Protein AF-A0A1G2ZZK1-F1 (afdb_monomer)

Structure (mmCIF, N/CA/C/O backbone):
data_AF-A0A1G2ZZK1-F1
#
_entry.id   AF-A0A1G2ZZK1-F1
#
loop_
_atom_site.group_PDB
_atom_site.id
_atom_site.type_symbol
_atom_site.label_atom_id
_atom_site.label_alt_id
_atom_site.label_comp_id
_atom_site.label_asym_id
_atom_site.label_entity_id
_atom_site.label_seq_id
_atom_site.pdbx_PDB_ins_code
_atom_site.Cartn_x
_atom_site.Cartn_y
_atom_site.Cartn_z
_atom_site.occupancy
_atom_site.B_iso_or_equiv
_atom_site.auth_seq_id
_atom_site.auth_comp_id
_atom_site.auth_asym_id
_atom_site.auth_atom_id
_atom_site.pdbx_PDB_model_num
ATOM 1 N N . MET A 1 1 ? -32.803 25.032 -47.217 1.00 39.50 1 MET A N 1
ATOM 2 C CA . MET A 1 1 ? -32.949 23.730 -47.908 1.00 39.50 1 MET A CA 1
ATOM 3 C C . MET A 1 1 ? -32.083 22.676 -47.224 1.00 39.50 1 MET A C 1
ATOM 5 O O . MET A 1 1 ? -30.930 22.971 -46.970 1.00 39.50 1 MET A O 1
ATOM 9 N N . LYS A 1 2 ? -32.686 21.511 -46.919 1.00 33.97 2 LYS A N 1
ATOM 10 C CA . LYS A 1 2 ? -32.157 20.117 -46.879 1.00 33.97 2 LYS A CA 1
ATOM 11 C C . LYS A 1 2 ? -30.670 19.916 -46.487 1.00 33.97 2 LYS A C 1
ATOM 13 O O . LYS A 1 2 ? -29.791 20.311 -47.229 1.00 33.97 2 LYS A O 1
ATOM 18 N N . ARG A 1 3 ? -30.370 19.394 -45.284 1.00 38.50 3 ARG A N 1
ATOM 19 C CA . ARG A 1 3 ? -30.278 17.965 -44.847 1.00 38.50 3 ARG A CA 1
ATOM 20 C C . ARG A 1 3 ? -29.042 17.188 -45.355 1.00 38.50 3 ARG A C 1
ATOM 22 O O . ARG A 1 3 ? -28.924 16.964 -46.549 1.00 38.50 3 ARG A O 1
ATOM 29 N N . GLY A 1 4 ? -28.300 16.609 -44.398 1.00 33.44 4 GLY A N 1
ATOM 30 C CA . GLY A 1 4 ? -27.458 15.398 -44.522 1.00 33.44 4 GLY A CA 1
ATOM 31 C C . GLY A 1 4 ? -26.389 15.348 -43.412 1.00 33.44 4 GLY A C 1
ATOM 32 O O . GLY A 1 4 ? -25.461 16.135 -43.484 1.00 33.44 4 GLY A O 1
ATOM 33 N N . ARG A 1 5 ? -26.603 14.700 -42.245 1.00 35.19 5 ARG A N 1
ATOM 34 C CA . ARG A 1 5 ? -26.364 13.263 -41.899 1.00 35.19 5 ARG A CA 1
ATOM 35 C C . ARG A 1 5 ? -24.891 12.846 -42.104 1.00 35.19 5 ARG A C 1
ATOM 37 O O . ARG A 1 5 ? -24.364 13.144 -43.158 1.00 35.19 5 ARG A O 1
ATOM 44 N N . MET A 1 6 ? -24.193 12.081 -41.258 1.00 34.03 6 MET A N 1
ATOM 45 C CA . MET A 1 6 ? -24.400 11.442 -39.944 1.00 34.03 6 MET A CA 1
ATOM 46 C C . MET A 1 6 ? -23.079 10.708 -39.582 1.00 34.03 6 MET A C 1
ATOM 48 O O . MET A 1 6 ? -22.447 10.206 -40.502 1.00 34.03 6 MET A O 1
ATOM 52 N N . ALA A 1 7 ? -22.804 10.553 -38.273 1.00 35.31 7 ALA A N 1
ATOM 53 C CA . ALA A 1 7 ? -22.156 9.408 -37.582 1.00 35.31 7 ALA A CA 1
ATOM 54 C C . ALA A 1 7 ? -20.678 9.044 -37.928 1.00 35.31 7 ALA A C 1
ATOM 56 O O . ALA A 1 7 ? -20.203 9.307 -39.017 1.00 35.31 7 ALA A O 1
ATOM 57 N N . CYS A 1 8 ? -19.844 8.483 -37.042 1.00 30.48 8 CYS A N 1
ATOM 58 C CA . CYS A 1 8 ? -20.095 7.531 -35.957 1.00 30.48 8 CYS A CA 1
ATOM 59 C C . CYS A 1 8 ? -19.229 7.801 -34.712 1.00 30.48 8 CYS A C 1
ATOM 61 O O . CYS A 1 8 ? -18.012 7.933 -34.798 1.00 30.48 8 CYS A O 1
ATOM 63 N N . ALA A 1 9 ? -19.878 7.778 -33.547 1.00 34.91 9 ALA A N 1
ATOM 64 C CA . ALA A 1 9 ? -19.250 7.554 -32.254 1.00 34.91 9 ALA A CA 1
ATOM 65 C C . ALA A 1 9 ? -18.970 6.050 -32.088 1.00 34.91 9 ALA A C 1
ATOM 67 O O . ALA A 1 9 ? -19.882 5.233 -32.217 1.00 34.91 9 ALA A O 1
ATOM 68 N N . GLY A 1 10 ? -17.719 5.687 -31.805 1.00 30.31 10 GLY A N 1
ATOM 69 C CA . GLY A 1 10 ? -17.339 4.343 -31.375 1.00 30.31 10 GLY A CA 1
ATOM 70 C C . GLY A 1 10 ? -17.474 4.231 -29.861 1.00 30.31 10 GLY A C 1
ATOM 71 O O . GLY A 1 10 ? -16.521 4.490 -29.133 1.00 30.31 10 GLY A O 1
ATOM 72 N N . LEU A 1 11 ? -18.673 3.890 -29.390 1.00 34.97 11 LEU A N 1
ATOM 73 C CA . LEU A 1 11 ? -18.926 3.521 -28.002 1.00 34.97 11 LEU A CA 1
ATOM 74 C C . LEU A 1 11 ? -18.492 2.055 -27.831 1.00 34.97 11 LEU A C 1
ATOM 76 O O . LEU A 1 11 ? -19.167 1.148 -28.311 1.00 34.97 11 LEU A O 1
ATOM 80 N N . ILE A 1 12 ? -17.348 1.811 -27.189 1.0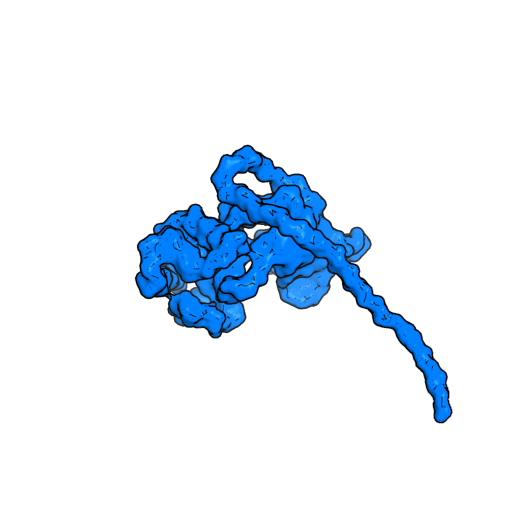0 39.38 12 ILE A N 1
ATOM 81 C CA . ILE A 1 12 ? -16.957 0.457 -26.778 1.00 39.38 12 ILE A CA 1
ATOM 82 C C . ILE A 1 12 ? -17.751 0.129 -25.516 1.00 39.38 12 ILE A C 1
ATOM 84 O O . ILE A 1 12 ? -17.401 0.528 -24.407 1.00 39.38 12 ILE A O 1
ATOM 88 N N . THR A 1 13 ? -18.866 -0.571 -25.697 1.00 37.03 13 THR A N 1
ATOM 89 C CA . THR A 1 13 ? -19.638 -1.164 -24.608 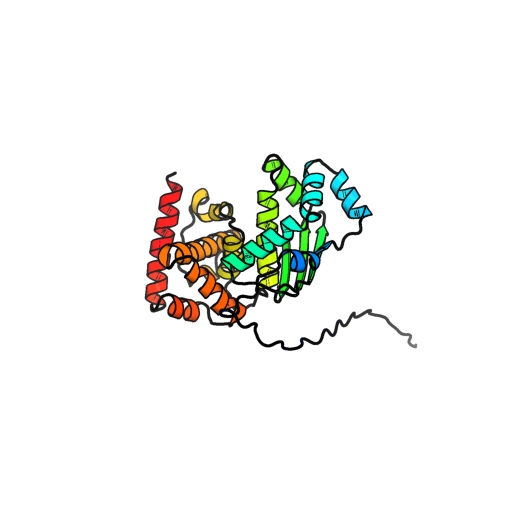1.00 37.03 13 THR A CA 1
ATOM 90 C C . THR A 1 13 ? -18.996 -2.501 -24.241 1.00 37.03 13 THR A C 1
ATOM 92 O O . THR A 1 13 ? -19.274 -3.521 -24.865 1.00 37.03 13 THR A O 1
ATOM 95 N N . LEU A 1 14 ? -18.117 -2.509 -23.235 1.00 37.34 14 LEU A N 1
ATOM 96 C CA . LEU A 1 14 ? -17.662 -3.751 -22.606 1.00 37.34 14 LEU A CA 1
ATOM 97 C C . LEU A 1 14 ? -18.730 -4.198 -21.595 1.00 37.34 14 LEU A C 1
ATOM 99 O O . LEU A 1 14 ? -18.713 -3.825 -20.425 1.00 37.34 14 LEU A O 1
ATOM 103 N N . LEU A 1 15 ? -19.701 -4.973 -22.078 1.00 38.38 15 LEU A N 1
ATOM 104 C CA . LEU A 1 15 ? -20.607 -5.763 -21.245 1.00 38.38 15 LEU A CA 1
ATOM 105 C C . LEU A 1 15 ? -19.846 -6.994 -20.734 1.00 38.38 15 LEU A C 1
ATOM 107 O O . LEU A 1 15 ? -19.933 -8.079 -21.301 1.00 38.38 15 LEU A O 1
ATOM 111 N N . GLY A 1 16 ? -19.067 -6.809 -19.670 1.00 35.38 16 GLY A N 1
ATOM 112 C CA . GLY A 1 16 ? -18.586 -7.909 -18.841 1.00 35.38 16 GLY A CA 1
ATOM 113 C C . GLY A 1 16 ? -19.656 -8.236 -17.809 1.00 35.38 16 GLY A C 1
ATOM 114 O O . GLY A 1 16 ? -19.826 -7.494 -16.846 1.00 35.38 16 GLY A O 1
ATOM 115 N N . GLY A 1 17 ? -20.412 -9.312 -18.031 1.00 35.47 17 GLY A N 1
ATOM 116 C CA . GLY A 1 17 ? -21.334 -9.842 -17.033 1.00 35.47 17 GLY A CA 1
ATOM 117 C C . GLY A 1 17 ? -20.565 -10.188 -15.762 1.00 35.47 17 GLY A C 1
ATOM 118 O O . GLY A 1 17 ? -19.758 -11.115 -15.756 1.00 35.47 17 GLY A O 1
ATOM 119 N N . ILE A 1 18 ? -20.806 -9.430 -14.694 1.00 40.44 18 ILE A N 1
ATOM 120 C CA . ILE A 1 18 ? -20.334 -9.761 -13.354 1.00 40.44 18 ILE A CA 1
ATOM 121 C C . ILE A 1 18 ? -21.161 -10.968 -12.909 1.00 40.44 18 ILE A C 1
ATOM 123 O O . ILE A 1 18 ? -22.276 -10.833 -12.409 1.00 40.44 18 ILE A O 1
ATOM 127 N N . LEU A 1 19 ? -20.634 -12.167 -13.160 1.00 38.12 19 LEU A N 1
ATOM 128 C CA . LEU A 1 19 ? -21.014 -13.353 -12.407 1.00 38.12 19 LEU A CA 1
ATOM 129 C C . LEU A 1 19 ? -20.764 -13.012 -10.938 1.00 38.12 19 LEU A C 1
ATOM 131 O O . LEU A 1 19 ? -19.619 -12.827 -10.530 1.00 38.12 19 LEU A O 1
ATOM 135 N N . LEU A 1 20 ? -21.845 -12.874 -10.171 1.00 37.00 20 LEU A N 1
ATOM 136 C CA . LEU A 1 20 ? -21.817 -12.759 -8.718 1.00 37.00 20 LEU A CA 1
ATOM 137 C C . LEU A 1 20 ? -21.294 -14.088 -8.158 1.00 37.00 20 LEU A C 1
ATOM 139 O O . LEU A 1 20 ? -22.061 -14.955 -7.743 1.00 37.00 20 LEU A O 1
ATOM 143 N N . SER A 1 21 ? -19.978 -14.285 -8.219 1.00 41.47 21 SER A N 1
ATOM 144 C CA . SER A 1 21 ? -19.304 -15.325 -7.460 1.00 41.47 21 SER A CA 1
ATOM 145 C C . SER A 1 21 ? -19.563 -15.045 -5.987 1.00 41.47 21 SER A C 1
ATOM 147 O O . SER A 1 21 ? -19.419 -13.904 -5.541 1.00 41.47 21 SER A O 1
ATOM 149 N N . GLN A 1 22 ? -19.962 -16.074 -5.241 1.00 38.34 22 GLN A N 1
ATOM 150 C CA . GLN A 1 22 ? -20.060 -15.981 -3.789 1.00 38.34 22 GLN A CA 1
ATOM 151 C C . GLN A 1 22 ? -18.766 -15.379 -3.221 1.00 38.34 22 GLN A C 1
ATOM 153 O O . GLN A 1 22 ? -17.692 -15.668 -3.762 1.00 38.34 22 GLN A O 1
ATOM 158 N N . PRO A 1 23 ? -18.847 -14.534 -2.175 1.00 44.38 23 PRO A N 1
ATOM 159 C CA . PRO A 1 23 ? -17.646 -14.033 -1.529 1.00 44.38 23 PRO A CA 1
ATOM 160 C C . PRO A 1 23 ? -16.785 -15.241 -1.135 1.00 44.38 23 PRO A C 1
ATOM 162 O O . PRO A 1 23 ? -17.332 -16.213 -0.601 1.00 44.38 23 PRO A O 1
ATOM 165 N N . PRO A 1 24 ? -15.480 -15.238 -1.450 1.00 48.31 24 PRO A N 1
ATOM 166 C CA . PRO A 1 24 ? -14.623 -16.358 -1.110 1.00 48.31 24 PRO A CA 1
ATOM 167 C C . PRO A 1 24 ? -14.732 -16.659 0.387 1.00 48.31 24 PRO A C 1
ATOM 169 O O . PRO A 1 24 ? -14.835 -15.758 1.219 1.00 48.31 24 PRO A O 1
ATOM 172 N N . SER A 1 25 ? -14.765 -17.948 0.722 1.00 40.72 25 SER A N 1
ATOM 173 C CA . SER A 1 25 ? -14.683 -18.412 2.103 1.00 40.72 25 SER A CA 1
ATOM 174 C C . SER A 1 25 ? -13.317 -18.001 2.656 1.00 40.72 25 SER A C 1
ATOM 176 O O . SER A 1 25 ? -12.296 -18.617 2.355 1.00 40.72 25 SER A O 1
ATOM 178 N N . TYR A 1 26 ? -13.295 -16.912 3.421 1.00 52.50 26 TYR A N 1
A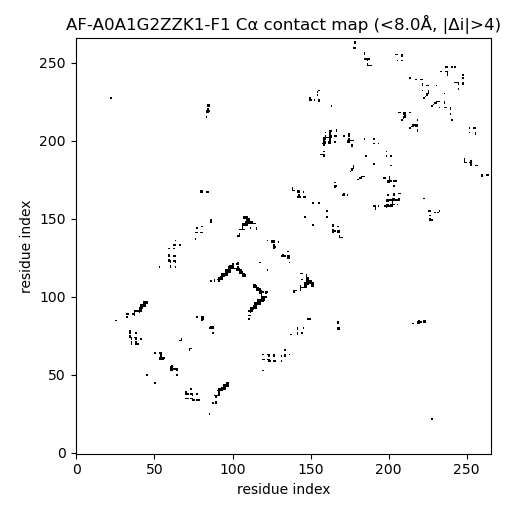TOM 179 C CA . TYR A 1 26 ? -12.119 -16.478 4.161 1.00 52.50 26 TYR A CA 1
ATOM 180 C C . TYR A 1 26 ? -12.079 -17.251 5.479 1.00 52.50 26 TYR A C 1
ATOM 182 O O . TYR A 1 26 ? -12.870 -16.968 6.379 1.00 52.50 26 TYR A O 1
ATOM 190 N N . GLY A 1 27 ? -11.175 -18.230 5.592 1.00 48.28 27 GLY A N 1
ATOM 191 C CA . GLY A 1 27 ? -10.700 -18.648 6.911 1.00 48.28 27 GLY A CA 1
ATOM 192 C C . GLY A 1 27 ? -10.554 -20.129 7.255 1.00 48.28 27 GLY A C 1
ATOM 193 O O . GLY A 1 27 ? -10.056 -20.351 8.350 1.00 48.28 27 GLY A O 1
ATOM 194 N N . ASP A 1 28 ? -10.894 -21.128 6.425 1.00 43.75 28 ASP A N 1
ATOM 195 C CA . ASP A 1 28 ? -10.802 -22.527 6.921 1.00 43.75 28 ASP A CA 1
ATOM 196 C C . ASP A 1 28 ? -10.303 -23.631 5.972 1.00 43.75 28 ASP A C 1
ATOM 198 O O . ASP A 1 28 ? -10.057 -24.745 6.434 1.00 43.75 28 ASP A O 1
ATOM 202 N N . ASP A 1 29 ? -10.001 -23.357 4.700 1.00 48.03 29 ASP A N 1
ATOM 203 C CA . ASP A 1 29 ? -9.420 -24.382 3.822 1.00 48.03 29 ASP A CA 1
ATOM 204 C C . ASP A 1 29 ? -7.954 -24.091 3.497 1.00 48.03 29 ASP A C 1
ATOM 206 O O . ASP A 1 29 ? -7.619 -23.148 2.783 1.00 48.03 29 ASP A O 1
ATOM 210 N N . LYS A 1 30 ? -7.060 -24.956 4.000 1.00 48.62 30 LYS A N 1
ATOM 211 C CA . LYS A 1 30 ? -5.604 -24.970 3.753 1.00 48.62 30 LYS A CA 1
ATOM 212 C C . LYS A 1 30 ? -5.252 -25.287 2.290 1.00 48.62 30 LYS A C 1
ATOM 214 O O . LYS A 1 30 ? -4.455 -26.188 2.015 1.00 48.62 30 LYS A O 1
ATOM 219 N N . LYS A 1 31 ? -5.804 -24.562 1.320 1.00 62.38 31 LYS A N 1
ATOM 220 C CA . LYS A 1 31 ? -5.225 -24.527 -0.021 1.00 62.38 31 LYS A CA 1
ATOM 221 C C . LYS A 1 31 ? -3.928 -23.737 0.061 1.00 62.38 31 LYS A C 1
ATOM 223 O O . LYS A 1 31 ? -3.898 -22.585 0.475 1.00 62.38 31 LYS A O 1
ATOM 228 N N . LYS A 1 32 ? -2.824 -24.377 -0.315 1.00 82.19 32 LYS A N 1
ATOM 229 C CA . LYS A 1 32 ? -1.533 -23.703 -0.438 1.00 82.19 32 LYS A CA 1
ATOM 230 C C . LYS A 1 32 ? -1.659 -22.623 -1.518 1.00 82.19 32 LYS A C 1
ATOM 232 O O . LYS A 1 32 ? -1.855 -22.965 -2.680 1.00 82.19 32 LYS A O 1
ATOM 237 N N . HIS A 1 33 ? -1.547 -21.352 -1.135 1.00 91.62 33 HIS A N 1
ATOM 238 C CA . HIS A 1 33 ? -1.567 -20.230 -2.074 1.00 91.62 33 HIS A CA 1
ATOM 239 C C . HIS A 1 33 ? -0.397 -20.348 -3.063 1.00 91.62 33 HIS A C 1
ATOM 241 O O . HIS A 1 33 ? 0.765 -20.445 -2.653 1.00 91.62 33 HIS A O 1
ATOM 247 N N . ASP A 1 34 ? -0.694 -20.342 -4.365 1.00 94.00 34 ASP A N 1
ATOM 248 C CA . ASP A 1 34 ? 0.318 -20.346 -5.428 1.00 94.00 34 ASP A CA 1
ATOM 249 C C . ASP A 1 34 ? 0.487 -18.948 -6.033 1.00 94.00 34 ASP A C 1
ATOM 251 O O . ASP A 1 34 ? -0.039 -18.622 -7.097 1.00 94.00 34 ASP A O 1
ATOM 255 N N . TYR A 1 35 ? 1.261 -18.105 -5.349 1.00 95.31 35 TYR A N 1
ATOM 256 C CA . TYR A 1 35 ? 1.536 -16.742 -5.807 1.00 95.31 35 TYR A CA 1
ATOM 257 C C . TYR A 1 35 ? 2.285 -16.683 -7.144 1.00 95.31 35 TYR A C 1
ATOM 259 O O . TYR A 1 35 ? 2.176 -15.684 -7.853 1.00 95.31 35 TYR A O 1
ATOM 267 N N . ASN A 1 36 ? 3.035 -17.731 -7.508 1.00 94.62 36 ASN A N 1
ATOM 268 C CA . ASN A 1 36 ? 3.735 -17.773 -8.792 1.00 94.62 36 ASN A CA 1
ATOM 269 C C . ASN A 1 36 ? 2.754 -17.998 -9.944 1.00 94.62 36 ASN A C 1
ATOM 271 O O . ASN A 1 36 ? 2.939 -17.429 -11.018 1.00 94.62 36 ASN A O 1
ATOM 275 N N . ALA A 1 37 ? 1.713 -18.811 -9.734 1.00 94.50 37 ALA A N 1
ATOM 276 C CA . ALA A 1 37 ? 0.626 -18.942 -10.696 1.00 94.50 37 ALA A CA 1
ATOM 277 C C . ALA A 1 37 ? -0.132 -17.615 -10.849 1.00 94.50 37 ALA A C 1
ATOM 279 O O . ALA A 1 37 ? -0.297 -17.147 -11.975 1.00 94.50 37 ALA A O 1
ATOM 280 N N . CYS A 1 38 ? -0.492 -16.963 -9.739 1.00 94.38 38 CYS A N 1
ATOM 281 C CA . CYS A 1 38 ? -1.182 -15.669 -9.751 1.00 94.38 38 CYS A CA 1
ATOM 282 C C . CYS A 1 38 ? -0.368 -14.574 -10.466 1.00 94.38 38 CYS A C 1
ATOM 284 O O . CYS A 1 38 ? -0.915 -13.811 -11.259 1.00 94.38 38 CYS A O 1
ATOM 286 N N . ALA A 1 39 ? 0.950 -14.521 -10.245 1.00 96.56 39 ALA A N 1
ATOM 287 C CA . ALA A 1 39 ? 1.838 -13.535 -10.866 1.00 96.56 39 ALA A CA 1
ATOM 288 C C . ALA A 1 39 ? 1.822 -13.570 -12.406 1.00 96.56 39 ALA A C 1
ATOM 290 O O . ALA A 1 39 ? 2.058 -12.543 -13.037 1.00 96.56 39 ALA A O 1
ATOM 291 N N . LYS A 1 40 ? 1.501 -14.718 -13.025 1.00 95.94 40 LYS A N 1
ATOM 292 C CA . LYS A 1 40 ? 1.372 -14.839 -14.492 1.00 95.94 40 LYS A CA 1
ATOM 293 C C . LYS A 1 40 ? 0.195 -14.045 -15.059 1.00 95.94 40 LYS A C 1
ATOM 295 O O . LYS A 1 40 ? 0.189 -13.740 -16.246 1.00 95.94 40 LYS A O 1
ATOM 300 N N . GLY A 1 41 ? -0.790 -13.728 -14.224 1.00 96.56 41 GLY A N 1
ATOM 301 C CA . GLY A 1 41 ? -1.934 -12.897 -14.581 1.00 96.56 41 GLY A CA 1
ATOM 302 C C . GLY A 1 41 ? -1.633 -11.398 -14.624 1.00 96.56 41 GLY A C 1
ATOM 303 O O . GLY A 1 41 ? -2.509 -10.608 -14.973 1.00 96.56 41 GLY A O 1
ATOM 304 N N . ILE A 1 42 ? -0.411 -10.990 -14.268 1.00 97.75 42 ILE A N 1
ATOM 305 C CA . ILE A 1 42 ? 0.036 -9.600 -14.331 1.00 97.75 42 ILE A CA 1
ATOM 306 C C . ILE A 1 42 ? 0.833 -9.400 -15.618 1.00 97.75 42 ILE A C 1
ATOM 308 O O . ILE A 1 42 ? 1.840 -10.065 -15.853 1.00 97.75 42 ILE A O 1
ATOM 312 N N . THR A 1 43 ? 0.384 -8.474 -16.461 1.00 97.38 43 THR A N 1
ATOM 313 C CA . THR A 1 43 ? 0.950 -8.251 -17.799 1.00 97.38 43 THR A CA 1
ATOM 314 C C . THR A 1 43 ? 1.298 -6.785 -18.017 1.00 97.38 43 THR A C 1
ATOM 316 O O . THR A 1 43 ? 0.645 -5.896 -17.472 1.00 97.38 43 THR A O 1
ATOM 319 N N . LEU A 1 44 ? 2.335 -6.520 -18.814 1.00 97.56 44 LEU A N 1
ATOM 320 C CA . LEU A 1 44 ? 2.666 -5.166 -19.257 1.00 97.56 44 LEU A CA 1
ATOM 321 C C . LEU A 1 44 ? 1.885 -4.848 -20.540 1.00 97.56 44 LEU A C 1
ATOM 323 O O . LEU A 1 44 ? 1.882 -5.644 -21.474 1.00 97.56 44 LEU A O 1
ATOM 327 N N . ALA A 1 45 ? 1.226 -3.691 -20.577 1.00 97.12 45 ALA A N 1
ATOM 328 C CA . ALA A 1 45 ? 0.434 -3.230 -21.719 1.00 97.12 45 ALA A CA 1
ATOM 329 C C . ALA A 1 45 ? 1.286 -2.622 -22.840 1.00 97.12 45 ALA A C 1
ATOM 331 O O . ALA A 1 45 ? 0.857 -2.591 -23.989 1.00 97.12 45 ALA A O 1
ATOM 332 N N . ASN A 1 46 ? 2.451 -2.075 -22.488 1.00 97.25 46 ASN A N 1
ATOM 333 C CA . ASN A 1 46 ? 3.414 -1.554 -23.451 1.00 97.25 46 ASN A CA 1
ATOM 334 C C . ASN A 1 46 ? 4.010 -2.713 -24.247 1.00 97.25 46 ASN A C 1
ATOM 336 O O . ASN A 1 46 ? 4.272 -3.780 -23.686 1.00 97.25 46 ASN A O 1
ATOM 340 N N . ASP A 1 47 ? 4.256 -2.498 -25.535 1.00 96.69 47 ASP A N 1
ATOM 341 C CA . ASP A 1 47 ? 4.928 -3.505 -26.345 1.00 96.69 47 ASP A CA 1
ATOM 342 C C . ASP A 1 47 ? 6.413 -3.651 -25.962 1.00 96.69 47 ASP A C 1
ATOM 344 O O . ASP A 1 47 ? 6.997 -2.861 -25.210 1.00 96.69 47 ASP A O 1
ATOM 348 N N . GLU A 1 48 ? 7.044 -4.709 -26.467 1.00 96.94 48 GLU A N 1
ATOM 349 C CA . GLU A 1 48 ? 8.435 -5.011 -26.145 1.00 96.94 48 GLU A CA 1
ATOM 350 C C . GLU A 1 48 ? 9.410 -3.928 -26.636 1.00 96.94 48 GLU A C 1
ATOM 352 O O . GLU A 1 48 ? 10.418 -3.670 -25.973 1.00 96.94 48 GLU A O 1
ATOM 357 N N . GLN A 1 49 ? 9.110 -3.256 -27.752 1.00 97.62 49 GLN A N 1
ATOM 358 C CA . GLN A 1 49 ? 9.952 -2.188 -28.285 1.00 97.62 49 GLN A CA 1
ATOM 359 C C . GLN A 1 49 ? 9.921 -0.962 -27.364 1.00 97.62 49 GLN A C 1
ATOM 361 O O . GLN A 1 49 ? 10.982 -0.432 -27.024 1.00 97.62 49 GLN A O 1
ATOM 366 N N . GLU A 1 50 ? 8.740 -0.550 -26.907 1.00 97.56 50 GLU A N 1
ATOM 367 C CA . GLU A 1 50 ? 8.564 0.524 -25.929 1.00 97.56 50 GLU A CA 1
ATOM 368 C C . GLU A 1 50 ? 9.263 0.194 -24.605 1.00 97.56 50 GLU A C 1
ATOM 370 O O . GLU A 1 50 ? 10.013 1.015 -24.072 1.00 97.56 50 GLU A O 1
ATOM 375 N N . ILE A 1 51 ? 9.079 -1.025 -24.087 1.00 97.81 51 ILE A N 1
ATOM 376 C CA . ILE A 1 51 ? 9.715 -1.463 -22.836 1.00 97.81 51 ILE A CA 1
ATOM 377 C C . ILE A 1 51 ? 11.245 -1.441 -22.961 1.00 97.81 51 ILE A C 1
ATOM 379 O O . ILE A 1 51 ? 11.941 -0.975 -22.052 1.00 97.81 51 ILE A O 1
ATOM 383 N N . ASN A 1 52 ? 11.784 -1.919 -24.084 1.00 97.88 52 ASN A N 1
ATOM 384 C CA . ASN A 1 52 ? 13.222 -1.913 -24.334 1.00 97.88 52 ASN A CA 1
ATOM 385 C C . ASN A 1 52 ? 13.763 -0.482 -24.483 1.00 97.88 52 ASN A C 1
ATOM 387 O O . ASN A 1 52 ? 14.823 -0.177 -23.933 1.00 97.88 52 ASN A O 1
ATOM 391 N N . ALA A 1 53 ? 13.019 0.414 -25.137 1.00 98.25 53 ALA A N 1
ATOM 392 C CA . ALA A 1 53 ? 13.375 1.827 -25.232 1.00 98.25 53 ALA A CA 1
ATOM 393 C C . ALA A 1 53 ? 13.412 2.503 -23.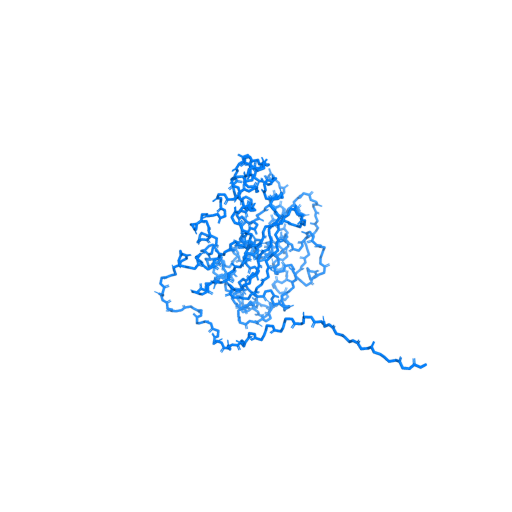850 1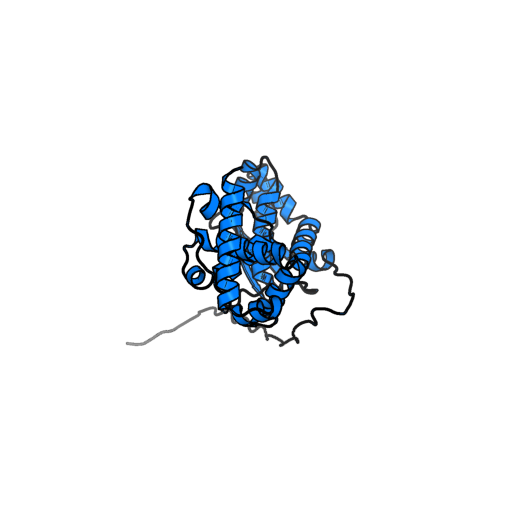.00 98.25 53 ALA A C 1
ATOM 395 O O . ALA A 1 53 ? 14.345 3.252 -23.559 1.00 98.25 53 ALA A O 1
ATOM 396 N N . ILE A 1 54 ? 12.455 2.199 -22.962 1.00 98.38 54 ILE A N 1
ATOM 397 C CA . ILE A 1 54 ? 12.467 2.682 -21.572 1.00 98.38 54 ILE A CA 1
ATOM 398 C C . ILE A 1 54 ? 13.722 2.178 -20.850 1.00 98.38 54 ILE A C 1
ATOM 400 O O . ILE A 1 54 ? 14.451 2.982 -20.268 1.00 98.38 54 ILE A O 1
ATOM 404 N N . ALA A 1 55 ? 14.020 0.877 -20.918 1.00 98.25 55 ALA A N 1
ATOM 405 C CA . ALA A 1 55 ? 15.175 0.283 -20.238 1.00 98.25 55 ALA A CA 1
ATOM 406 C C . ALA A 1 55 ? 16.521 0.891 -20.678 1.00 98.25 55 ALA A C 1
ATOM 408 O O . ALA A 1 55 ? 17.460 0.947 -19.884 1.00 98.25 55 ALA A O 1
ATOM 409 N N . GLN A 1 56 ? 16.622 1.374 -21.918 1.00 98.44 56 GLN A N 1
ATOM 410 C CA . GLN A 1 56 ? 17.834 1.994 -22.461 1.00 98.44 56 GLN A CA 1
ATOM 411 C C . GLN A 1 56 ? 18.051 3.449 -22.013 1.00 98.44 56 GLN A C 1
ATOM 413 O O . GLN A 1 56 ? 19.156 3.965 -22.175 1.00 98.44 56 GLN A O 1
ATOM 418 N N . LYS A 1 57 ? 17.052 4.115 -21.411 1.00 98.25 57 LYS A N 1
ATOM 419 C CA . LYS A 1 57 ? 17.163 5.528 -21.000 1.00 98.25 57 LYS A CA 1
ATOM 420 C C . LYS A 1 57 ? 18.238 5.774 -19.942 1.00 98.25 57 LYS A C 1
ATOM 422 O O . LYS A 1 57 ? 18.932 6.785 -19.987 1.00 98.25 57 LYS A O 1
ATOM 427 N N . SER A 1 58 ? 18.345 4.896 -18.944 1.00 98.44 58 SER A N 1
ATOM 428 C CA . SER A 1 58 ? 19.375 4.983 -17.902 1.00 98.44 58 SER A CA 1
ATOM 429 C C . SER A 1 58 ? 19.520 3.668 -17.137 1.00 98.44 58 SER A C 1
ATOM 431 O O . SER A 1 58 ? 18.644 2.804 -17.184 1.00 98.44 58 SER A O 1
ATOM 433 N N . LYS A 1 59 ? 20.592 3.539 -16.342 1.00 98.25 59 LYS A N 1
ATOM 434 C CA . LYS A 1 59 ? 20.784 2.391 -15.437 1.00 98.25 59 LYS A CA 1
ATOM 435 C C . LYS A 1 59 ? 19.582 2.175 -14.508 1.00 98.25 59 LYS A C 1
ATOM 437 O O . LYS A 1 59 ? 19.187 1.037 -14.287 1.00 98.25 59 LYS A O 1
ATOM 442 N N . ALA A 1 60 ? 18.993 3.247 -13.978 1.00 98.44 60 ALA A N 1
ATOM 443 C CA . ALA A 1 60 ? 17.846 3.144 -13.080 1.00 98.44 60 ALA A CA 1
ATOM 444 C C . ALA A 1 60 ? 16.574 2.675 -13.803 1.00 98.44 60 ALA A C 1
ATOM 446 O O . ALA A 1 60 ? 15.839 1.855 -13.259 1.00 98.44 60 ALA A O 1
ATOM 447 N N . HIS A 1 61 ? 16.353 3.119 -15.045 1.00 98.69 61 HIS A N 1
ATOM 448 C CA . HIS A 1 61 ? 15.258 2.608 -15.872 1.00 98.69 61 HIS A CA 1
ATOM 449 C C . HIS A 1 61 ? 15.428 1.123 -16.188 1.00 98.69 61 HIS A C 1
ATOM 451 O O . HIS A 1 61 ? 14.466 0.366 -16.087 1.00 98.69 61 HIS A O 1
ATOM 457 N N . LYS A 1 62 ? 16.653 0.689 -16.511 1.00 98.56 62 LYS A N 1
ATOM 458 C CA . LYS A 1 62 ? 16.953 -0.732 -16.704 1.00 98.56 62 LYS A CA 1
ATOM 459 C C . LYS A 1 62 ? 16.616 -1.554 -15.460 1.00 98.56 62 LYS A C 1
ATOM 461 O O . LYS A 1 62 ? 15.910 -2.546 -15.579 1.00 98.56 62 LYS A O 1
ATOM 466 N N . ILE A 1 63 ? 17.058 -1.112 -14.279 1.00 98.44 63 ILE A N 1
ATOM 467 C CA . ILE A 1 63 ? 16.740 -1.779 -13.005 1.00 98.44 63 ILE A CA 1
ATOM 468 C C . ILE A 1 63 ? 15.222 -1.863 -12.802 1.00 98.44 63 ILE A C 1
ATOM 470 O O . ILE A 1 63 ? 14.721 -2.921 -12.433 1.00 98.44 63 ILE A O 1
ATOM 474 N N . PHE A 1 64 ? 14.484 -0.781 -13.072 1.00 98.44 64 PHE A N 1
ATOM 475 C CA . PHE A 1 64 ? 13.027 -0.767 -12.941 1.00 98.44 64 PHE A CA 1
ATOM 476 C C . PHE A 1 64 ? 12.337 -1.761 -13.887 1.00 98.44 64 PHE A C 1
ATOM 478 O O . PHE A 1 64 ? 11.487 -2.534 -13.454 1.00 98.44 64 PHE A O 1
ATOM 485 N N . VAL A 1 65 ? 12.713 -1.777 -15.168 1.00 98.31 65 VAL A N 1
ATOM 486 C CA . VAL A 1 65 ? 12.135 -2.704 -16.153 1.00 98.31 65 VAL A CA 1
ATOM 487 C C . VAL A 1 65 ? 12.483 -4.156 -15.820 1.00 98.31 65 VAL A C 1
ATOM 489 O O . VAL A 1 65 ? 11.600 -5.011 -15.848 1.00 98.31 65 VAL A O 1
ATOM 492 N N . ASP A 1 66 ? 13.738 -4.438 -15.461 1.00 98.19 66 ASP A N 1
ATOM 493 C CA . ASP A 1 66 ? 14.178 -5.782 -15.070 1.00 98.19 66 ASP A CA 1
ATOM 494 C C . ASP A 1 66 ? 13.422 -6.259 -13.810 1.00 98.19 66 ASP A C 1
ATOM 496 O O . ASP A 1 66 ? 13.008 -7.416 -13.731 1.00 98.19 66 ASP A O 1
ATOM 500 N N . PHE A 1 67 ? 13.159 -5.352 -12.861 1.00 97.56 67 PHE A N 1
ATOM 501 C CA . PHE A 1 67 ? 12.329 -5.603 -11.680 1.00 97.56 67 PHE A CA 1
ATOM 502 C C . PHE A 1 67 ? 10.884 -5.985 -12.042 1.00 97.56 67 PHE A C 1
ATOM 504 O O . PHE A 1 67 ? 10.363 -6.949 -11.480 1.00 97.56 67 PHE A O 1
ATOM 511 N N . LEU A 1 68 ? 10.254 -5.288 -12.997 1.00 97.56 68 LEU A N 1
ATOM 512 C CA . LEU A 1 68 ? 8.886 -5.585 -13.448 1.00 97.56 68 LEU A CA 1
ATOM 513 C C . LEU A 1 68 ? 8.785 -6.873 -14.275 1.00 97.56 68 LEU A C 1
ATOM 515 O O . LEU A 1 68 ? 7.752 -7.536 -14.247 1.00 97.56 68 LEU A O 1
ATOM 519 N N . LYS A 1 69 ? 9.829 -7.242 -15.024 1.00 96.19 69 LYS A N 1
ATOM 520 C CA . LYS A 1 69 ? 9.848 -8.491 -15.808 1.00 96.19 69 LYS A CA 1
ATOM 521 C C . LYS A 1 69 ? 10.064 -9.737 -14.944 1.00 96.19 69 LYS A C 1
ATOM 523 O O . LYS A 1 69 ? 9.899 -10.851 -15.434 1.00 96.19 69 LYS A O 1
ATOM 528 N N . ASN A 1 70 ? 10.437 -9.570 -13.677 1.00 95.75 70 ASN A N 1
ATOM 529 C CA . ASN A 1 70 ? 10.706 -10.668 -12.761 1.00 95.75 70 ASN A CA 1
ATOM 530 C C . ASN A 1 70 ? 9.394 -11.186 -12.118 1.00 95.75 70 ASN A C 1
ATOM 532 O O . ASN A 1 70 ? 8.801 -10.487 -11.293 1.00 95.75 70 ASN A O 1
ATOM 536 N N . PRO A 1 71 ? 8.930 -12.413 -12.429 1.00 92.94 71 PRO A N 1
ATOM 537 C CA . PRO A 1 71 ? 7.679 -12.939 -11.878 1.00 92.94 71 PRO A CA 1
ATOM 538 C C . PRO A 1 71 ? 7.734 -13.177 -10.361 1.00 92.94 71 PRO A C 1
ATOM 540 O O . PRO A 1 71 ? 6.709 -13.074 -9.686 1.00 92.94 71 PRO A O 1
ATOM 543 N N . GLN A 1 72 ? 8.914 -13.444 -9.795 1.00 96.19 72 GLN A N 1
ATOM 544 C CA . GLN A 1 72 ? 9.082 -13.639 -8.353 1.00 96.19 72 GLN A CA 1
ATOM 545 C C . GLN A 1 72 ? 8.845 -12.342 -7.570 1.00 96.19 72 GLN A C 1
ATOM 547 O O . GLN A 1 72 ? 8.334 -12.390 -6.452 1.00 96.19 72 GLN A O 1
ATOM 552 N N . THR A 1 73 ? 9.155 -11.188 -8.165 1.00 95.75 73 THR A N 1
ATOM 553 C CA . THR A 1 73 ? 8.837 -9.873 -7.595 1.00 95.75 73 THR A CA 1
ATOM 554 C C . THR A 1 73 ? 7.330 -9.713 -7.395 1.00 95.75 73 THR A C 1
ATOM 556 O O . THR A 1 73 ? 6.875 -9.375 -6.303 1.00 95.75 73 THR A O 1
ATOM 559 N N . TRP A 1 74 ? 6.540 -10.005 -8.431 1.00 97.62 74 TRP A N 1
ATOM 560 C CA . TRP A 1 74 ? 5.079 -9.948 -8.364 1.00 97.62 74 TRP A CA 1
ATOM 561 C C . TRP A 1 74 ? 4.521 -10.920 -7.331 1.00 97.62 74 TRP A C 1
ATOM 563 O O . TRP A 1 74 ? 3.721 -10.522 -6.487 1.00 97.62 74 TRP A O 1
ATOM 573 N N . ALA A 1 75 ? 4.996 -12.167 -7.339 1.00 97.06 75 ALA A N 1
ATOM 574 C CA . ALA A 1 75 ? 4.588 -13.172 -6.363 1.00 97.06 75 ALA A CA 1
ATOM 575 C C . ALA A 1 75 ? 4.866 -12.722 -4.915 1.00 97.06 75 ALA A C 1
ATOM 577 O O . ALA A 1 75 ? 4.027 -12.921 -4.038 1.00 97.06 75 ALA A O 1
ATOM 578 N N . ALA A 1 76 ? 6.007 -12.073 -4.659 1.00 96.56 76 ALA A N 1
ATOM 579 C CA . ALA A 1 76 ? 6.348 -11.549 -3.337 1.00 96.56 76 ALA A CA 1
ATOM 580 C C . ALA A 1 76 ? 5.424 -10.398 -2.893 1.00 96.56 76 ALA A C 1
ATOM 582 O O . ALA A 1 76 ? 5.011 -10.359 -1.731 1.00 96.56 76 ALA A O 1
ATOM 583 N N . MET A 1 77 ? 5.060 -9.488 -3.804 1.00 97.56 77 MET A N 1
ATOM 584 C CA . MET A 1 77 ? 4.115 -8.403 -3.503 1.00 97.56 77 MET A CA 1
ATOM 585 C C . MET A 1 77 ? 2.702 -8.944 -3.240 1.00 97.56 77 MET A C 1
ATOM 587 O O . MET A 1 77 ? 2.076 -8.554 -2.257 1.00 97.56 77 MET A O 1
ATOM 591 N N . LEU A 1 78 ? 2.230 -9.905 -4.044 1.00 97.00 78 LEU A N 1
ATOM 592 C CA . LEU A 1 78 ? 0.945 -10.586 -3.827 1.00 97.00 78 LEU A CA 1
ATOM 593 C C . LEU A 1 78 ? 0.904 -11.319 -2.481 1.00 97.00 78 LEU A C 1
ATOM 595 O O . LEU A 1 78 ? -0.067 -11.204 -1.739 1.00 97.00 78 LEU A O 1
ATOM 599 N N . LYS A 1 79 ? 1.989 -12.018 -2.132 1.00 96.00 79 LYS A N 1
ATOM 600 C CA . LYS A 1 79 ? 2.133 -12.668 -0.828 1.00 96.00 79 LYS A CA 1
ATOM 601 C C . LYS A 1 79 ? 2.069 -11.664 0.324 1.00 96.00 79 LYS A C 1
ATOM 603 O O . LYS A 1 79 ? 1.378 -11.909 1.304 1.00 96.00 79 LYS A O 1
ATOM 608 N N . THR A 1 80 ? 2.761 -10.531 0.199 1.00 95.44 80 THR A N 1
ATOM 609 C CA . THR A 1 80 ? 2.744 -9.466 1.218 1.00 95.44 80 THR A CA 1
ATOM 610 C C . THR A 1 80 ? 1.324 -8.952 1.461 1.00 95.44 80 THR A C 1
ATOM 612 O O . THR A 1 80 ? 0.917 -8.755 2.607 1.00 95.44 80 THR A O 1
ATOM 615 N N . ILE A 1 81 ? 0.562 -8.764 0.382 1.00 94.94 81 ILE A N 1
ATOM 616 C CA . ILE A 1 81 ? -0.833 -8.327 0.433 1.00 94.94 81 ILE A CA 1
ATOM 617 C C . ILE A 1 81 ? -1.702 -9.358 1.161 1.00 94.94 81 ILE A C 1
ATOM 619 O O . ILE A 1 81 ? -2.416 -8.993 2.094 1.00 94.94 81 ILE A O 1
ATOM 623 N N . ASP A 1 82 ? -1.601 -10.639 0.815 1.00 93.88 82 ASP A N 1
ATOM 624 C CA . ASP A 1 82 ? -2.362 -11.695 1.489 1.00 93.88 82 ASP A CA 1
ATOM 625 C C . ASP A 1 82 ? -2.005 -11.834 2.984 1.00 93.88 82 ASP A C 1
ATOM 627 O O . ASP A 1 82 ? -2.872 -11.862 3.866 1.00 93.88 82 ASP A O 1
ATOM 631 N N . GLU A 1 83 ? -0.712 -11.830 3.312 1.00 92.69 83 GLU A N 1
ATOM 632 C CA . GLU A 1 83 ? -0.246 -11.976 4.693 1.00 92.69 83 GLU A CA 1
ATOM 633 C C . GLU A 1 83 ? -0.728 -10.835 5.604 1.00 92.69 83 GLU A C 1
ATOM 635 O O . GLU A 1 83 ? -0.977 -11.067 6.789 1.00 92.69 83 GLU A O 1
ATOM 640 N N . ARG A 1 84 ? -0.899 -9.615 5.072 1.00 92.81 84 ARG A N 1
ATOM 641 C CA . ARG A 1 84 ? -1.314 -8.441 5.863 1.00 92.81 84 ARG A CA 1
ATOM 642 C C . ARG A 1 84 ? -2.806 -8.113 5.775 1.00 92.81 84 ARG A C 1
ATOM 644 O O . ARG A 1 84 ? -3.328 -7.543 6.730 1.00 92.81 84 ARG A O 1
ATOM 651 N N . ALA A 1 85 ? -3.479 -8.464 4.681 1.00 91.25 85 ALA A N 1
ATOM 652 C CA . ALA A 1 85 ? -4.855 -8.042 4.397 1.00 91.25 85 ALA A CA 1
ATOM 653 C C . ALA A 1 85 ? -5.835 -9.184 4.073 1.00 91.25 85 ALA A C 1
ATOM 655 O O . ALA A 1 85 ? -7.025 -8.922 3.946 1.00 91.25 85 ALA A O 1
ATOM 656 N N . ASP A 1 86 ? -5.370 -10.435 3.973 1.00 90.75 86 ASP A N 1
ATOM 657 C CA . ASP A 1 86 ? -6.167 -11.598 3.526 1.00 90.75 86 ASP A CA 1
ATOM 658 C C . ASP A 1 86 ? -6.682 -11.499 2.089 1.00 90.75 86 ASP A C 1
ATOM 660 O O . ASP A 1 86 ? -7.657 -12.139 1.708 1.00 90.75 86 ASP A O 1
ATOM 664 N N . PHE A 1 87 ? -6.054 -10.667 1.264 1.00 89.50 87 PHE A N 1
ATOM 665 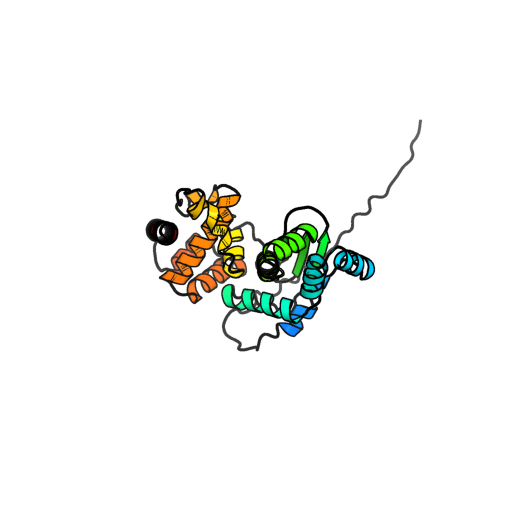C CA . PHE A 1 87 ? -6.450 -10.526 -0.128 1.00 89.50 87 PHE A CA 1
ATOM 666 C C . PHE A 1 87 ? -5.718 -11.537 -1.008 1.00 89.50 87 PHE A C 1
ATOM 668 O O . PHE A 1 87 ? -4.845 -11.180 -1.801 1.00 89.50 87 PHE A O 1
ATOM 675 N N . TYR A 1 88 ? -6.097 -12.806 -0.887 1.00 89.56 88 TYR A N 1
ATOM 676 C CA . TYR A 1 88 ? -5.733 -13.827 -1.862 1.00 89.56 88 TYR A CA 1
ATOM 677 C C . TYR A 1 88 ? -6.776 -13.924 -2.984 1.00 89.56 88 TYR A C 1
ATOM 679 O O . TYR A 1 88 ? -7.982 -13.870 -2.746 1.00 89.56 88 TYR A O 1
ATOM 687 N N . SER A 1 89 ? -6.299 -14.092 -4.218 1.00 88.44 89 SER A N 1
ATOM 688 C CA . SER A 1 89 ? -7.109 -14.448 -5.385 1.00 88.44 89 SER A CA 1
ATOM 689 C C . SER A 1 89 ? -6.328 -15.450 -6.226 1.00 88.44 89 SER A C 1
ATOM 691 O O . SER A 1 89 ? -5.163 -15.212 -6.554 1.00 88.44 89 SER A O 1
ATOM 693 N N . ASP A 1 90 ? -6.957 -16.569 -6.575 1.00 88.94 90 ASP A N 1
ATOM 694 C CA . ASP A 1 90 ? -6.394 -17.597 -7.458 1.00 88.94 90 ASP A CA 1
ATOM 695 C C . ASP A 1 90 ? -6.494 -17.222 -8.947 1.00 88.94 90 ASP A C 1
ATOM 697 O O . ASP A 1 90 ? -5.839 -17.831 -9.792 1.00 88.94 90 ASP A O 1
ATOM 701 N N . ASN A 1 91 ? -7.251 -16.171 -9.265 1.00 89.88 91 ASN A N 1
ATOM 702 C CA . ASN A 1 91 ? -7.450 -15.650 -10.609 1.00 89.88 91 ASN A CA 1
ATOM 703 C C . ASN A 1 91 ? -7.095 -14.159 -10.645 1.00 89.88 91 ASN A C 1
ATOM 705 O O . ASN A 1 91 ? -7.974 -13.306 -10.589 1.00 89.88 91 ASN A O 1
ATOM 709 N N . VAL A 1 92 ? -5.806 -13.834 -10.721 1.00 96.12 92 VAL A N 1
ATOM 710 C CA . VAL A 1 92 ? -5.331 -12.448 -10.876 1.00 96.12 92 VAL A CA 1
ATOM 711 C C . VAL A 1 92 ? -5.329 -12.069 -12.355 1.00 96.12 92 VAL A C 1
ATOM 713 O O . VAL A 1 92 ? -4.861 -12.842 -13.186 1.00 96.12 92 VAL A O 1
ATOM 716 N N . GLN A 1 93 ? -5.830 -10.877 -12.687 1.00 97.25 93 GLN A N 1
ATOM 717 C CA . GLN A 1 93 ? -5.835 -10.334 -14.050 1.00 97.25 93 GLN A CA 1
ATOM 718 C C . GLN A 1 93 ? -5.551 -8.832 -14.003 1.00 97.25 93 GLN A C 1
ATOM 720 O O . GLN A 1 93 ? -6.461 -8.009 -13.891 1.00 97.25 93 GLN A O 1
ATOM 725 N N . ILE A 1 94 ? -4.270 -8.462 -14.045 1.00 97.81 94 ILE A N 1
ATOM 726 C CA . ILE A 1 94 ? -3.836 -7.070 -13.890 1.00 97.81 94 ILE A CA 1
ATOM 727 C C . ILE A 1 94 ? -3.045 -6.636 -15.113 1.00 97.81 94 ILE A C 1
ATOM 729 O O . ILE A 1 94 ? -2.054 -7.257 -15.493 1.00 97.81 94 ILE A O 1
ATOM 733 N N . VAL A 1 95 ? -3.462 -5.521 -15.701 1.00 98.31 95 VAL A N 1
ATOM 734 C CA . VAL A 1 95 ? -2.764 -4.895 -16.823 1.00 98.31 95 VAL A CA 1
ATOM 735 C C . VAL A 1 95 ? -2.008 -3.669 -16.325 1.00 98.31 95 VAL A C 1
ATOM 737 O O . VAL A 1 95 ? -2.603 -2.729 -15.800 1.00 98.31 95 VAL A O 1
ATOM 740 N N . VAL A 1 96 ? -0.690 -3.662 -16.497 1.00 98.50 96 VAL A N 1
ATOM 741 C CA . VAL A 1 96 ? 0.209 -2.600 -16.040 1.00 98.50 96 VAL A CA 1
ATOM 742 C C . VAL A 1 96 ? 0.671 -1.773 -17.235 1.00 98.50 96 VAL A C 1
ATOM 744 O O . VAL A 1 96 ? 1.297 -2.289 -18.157 1.00 98.50 96 VAL A O 1
ATOM 747 N N . LYS A 1 97 ? 0.402 -0.470 -17.218 1.00 98.19 97 LYS A N 1
ATOM 748 C CA . LYS A 1 97 ? 0.836 0.478 -18.247 1.00 98.19 97 LYS A CA 1
ATOM 749 C C . LYS A 1 97 ? 1.901 1.421 -17.698 1.00 98.19 97 LYS A C 1
ATOM 751 O O . LYS A 1 97 ? 1.700 2.062 -16.670 1.00 98.19 97 LYS A O 1
ATOM 756 N N . LEU A 1 98 ? 3.006 1.552 -18.419 1.00 98.44 98 LEU A N 1
ATOM 757 C CA . LEU A 1 98 ? 4.086 2.485 -18.125 1.00 98.44 98 LEU A CA 1
ATOM 758 C C . LEU A 1 98 ? 3.864 3.796 -18.886 1.00 98.44 98 LEU A C 1
ATOM 760 O O . LEU A 1 98 ? 3.607 3.795 -20.092 1.00 98.44 98 LEU A O 1
ATOM 764 N N . VAL A 1 99 ? 3.964 4.920 -18.178 1.00 98.00 99 VAL A N 1
ATOM 765 C CA . VAL A 1 99 ? 3.796 6.276 -18.727 1.00 98.00 99 VAL A CA 1
ATOM 766 C C . VAL A 1 99 ? 4.942 7.200 -18.285 1.00 98.00 99 VAL A C 1
ATOM 768 O O . VAL A 1 99 ? 5.525 6.973 -17.228 1.00 98.00 99 VAL A O 1
ATOM 771 N N . PRO A 1 100 ? 5.297 8.242 -19.060 1.00 97.38 100 PRO A N 1
ATOM 772 C CA . PRO A 1 100 ? 6.393 9.158 -18.710 1.00 97.38 100 PRO A CA 1
ATOM 773 C C . PRO A 1 100 ? 6.043 10.192 -17.632 1.00 97.38 100 PRO A C 1
ATOM 775 O O . PRO A 1 100 ? 6.932 10.808 -17.052 1.00 97.38 100 PRO A O 1
ATOM 778 N N . THR A 1 101 ? 4.756 10.476 -17.426 1.00 94.69 101 THR A N 1
ATOM 779 C CA . THR A 1 101 ? 4.282 11.614 -16.626 1.00 94.69 101 THR A CA 1
ATOM 780 C C . THR A 1 101 ? 3.134 11.210 -15.702 1.00 94.69 101 THR A C 1
ATOM 782 O O . THR A 1 101 ? 2.523 10.156 -15.870 1.00 94.69 101 THR A O 1
ATOM 785 N N . GLY A 1 102 ? 2.842 12.054 -14.707 1.00 91.81 102 GLY A N 1
ATOM 786 C CA . GLY A 1 102 ? 1.822 11.810 -13.682 1.00 91.81 102 GLY A CA 1
ATOM 787 C C . GLY A 1 102 ? 2.410 11.413 -12.325 1.00 91.81 102 GLY A C 1
ATOM 788 O O . GLY A 1 102 ? 3.616 11.541 -12.097 1.00 91.81 102 GLY A O 1
ATOM 789 N N . ASN A 1 103 ? 1.550 10.938 -11.422 1.00 90.69 103 ASN A N 1
ATOM 790 C CA . ASN A 1 103 ? 1.944 10.431 -10.101 1.00 90.69 103 ASN A CA 1
ATOM 791 C C . ASN A 1 103 ? 2.771 9.141 -10.218 1.00 90.69 103 ASN A C 1
ATOM 793 O O . ASN A 1 103 ? 2.864 8.563 -11.296 1.00 90.69 103 ASN A O 1
ATOM 797 N N . TYR A 1 104 ? 3.387 8.685 -9.122 1.00 93.44 104 TYR A N 1
ATOM 798 C CA . TYR A 1 104 ? 4.196 7.457 -9.131 1.00 93.44 104 TYR A CA 1
ATOM 799 C C . TYR A 1 104 ? 3.412 6.240 -9.639 1.00 93.44 104 TYR A C 1
ATOM 801 O O . TYR A 1 104 ? 3.904 5.519 -10.506 1.00 93.44 104 TYR A O 1
ATOM 809 N N . GLY A 1 105 ? 2.196 6.045 -9.131 1.00 94.56 105 GLY A N 1
ATOM 810 C CA . GLY A 1 105 ? 1.323 4.945 -9.504 1.00 94.56 105 GLY A CA 1
ATOM 811 C C . GLY A 1 105 ? -0.153 5.314 -9.388 1.00 94.56 105 GLY A C 1
ATOM 812 O O . GLY A 1 105 ? -0.503 6.339 -8.800 1.00 94.56 105 GLY A O 1
ATOM 813 N N . LEU A 1 106 ? -0.998 4.498 -10.011 1.00 94.62 106 LEU A N 1
ATOM 814 C CA . LEU A 1 106 ? -2.443 4.479 -9.812 1.00 94.62 106 LEU A CA 1
ATOM 815 C C . LEU A 1 106 ? -2.970 3.072 -10.105 1.00 94.62 106 LEU A C 1
ATOM 817 O O . LEU A 1 106 ? -2.963 2.639 -11.260 1.00 94.62 106 LEU A O 1
ATOM 821 N N . GLY A 1 107 ? -3.447 2.380 -9.077 1.00 94.12 107 GLY A N 1
ATOM 822 C CA . GLY A 1 107 ? -4.163 1.113 -9.171 1.00 94.12 107 GLY A CA 1
ATOM 823 C C . GLY A 1 107 ? -5.676 1.320 -9.163 1.00 94.12 107 GLY A C 1
ATOM 824 O O . GLY A 1 107 ? -6.217 2.057 -8.341 1.00 94.12 107 GLY A O 1
ATOM 825 N N . ARG A 1 108 ? -6.387 0.664 -10.083 1.00 92.19 108 ARG A N 1
ATOM 826 C CA . ARG A 1 108 ? -7.855 0.593 -10.089 1.00 92.19 108 ARG A CA 1
ATOM 827 C C . ARG A 1 108 ? -8.292 -0.811 -10.447 1.00 92.19 108 ARG A C 1
ATOM 829 O O . ARG A 1 108 ? -7.886 -1.332 -11.482 1.00 92.19 108 ARG A O 1
ATOM 836 N N . GLY A 1 109 ? -9.142 -1.401 -9.625 1.00 91.38 109 GLY A N 1
ATOM 837 C CA . GLY A 1 109 ? -9.613 -2.754 -9.861 1.00 91.38 109 GLY A CA 1
ATOM 838 C C . GLY A 1 109 ? -10.529 -3.248 -8.764 1.00 91.38 109 GLY A C 1
ATOM 839 O O . GLY A 1 109 ? -10.940 -2.469 -7.909 1.00 91.38 109 GLY A O 1
ATOM 840 N N . VAL A 1 110 ? -10.854 -4.532 -8.835 1.00 89.69 110 VAL A N 1
ATOM 841 C CA . VAL A 1 110 ? -11.706 -5.263 -7.901 1.00 89.69 110 VAL A CA 1
ATOM 842 C C . VAL A 1 110 ? -11.148 -6.679 -7.772 1.00 89.69 110 VAL A C 1
ATOM 844 O O . VAL A 1 110 ? -10.982 -7.357 -8.781 1.00 89.69 110 VAL A O 1
ATOM 847 N N . LEU A 1 111 ? -10.870 -7.140 -6.548 1.00 89.25 111 LEU A N 1
ATOM 848 C CA . LEU A 1 111 ? -10.540 -8.541 -6.239 1.00 89.25 111 LEU A CA 1
ATOM 849 C C . LEU A 1 111 ? -9.410 -9.145 -7.104 1.00 89.25 111 LEU A C 1
ATOM 851 O O . LEU A 1 111 ? -9.454 -10.307 -7.507 1.00 89.25 111 LEU A O 1
ATOM 855 N N . GLY A 1 112 ? -8.376 -8.346 -7.386 1.00 92.44 112 GLY A N 1
ATOM 856 C CA . GLY A 1 112 ? -7.207 -8.781 -8.161 1.00 92.44 112 GLY A CA 1
ATOM 857 C C . GLY A 1 112 ? -7.377 -8.649 -9.677 1.00 92.44 112 GLY A C 1
ATOM 858 O O . GLY A 1 112 ? -6.512 -9.098 -10.428 1.00 92.44 112 GLY A O 1
ATOM 859 N N . HIS A 1 113 ? -8.476 -8.043 -10.135 1.00 95.19 113 HIS A N 1
ATOM 860 C CA . HIS A 1 113 ? -8.750 -7.744 -11.540 1.00 95.19 113 HIS A CA 1
ATOM 861 C C . HIS A 1 113 ? -8.701 -6.239 -11.753 1.00 95.19 113 HIS A C 1
ATOM 863 O O . HIS A 1 113 ? -9.402 -5.500 -11.062 1.00 95.19 113 HIS A O 1
ATOM 869 N N . GLY A 1 114 ? -7.910 -5.753 -12.705 1.00 95.69 114 GLY A N 1
ATOM 870 C CA . GLY A 1 114 ? -7.893 -4.322 -12.988 1.00 95.69 114 GLY A CA 1
ATOM 871 C C . GLY A 1 114 ? -6.686 -3.821 -13.758 1.00 95.69 114 GLY A C 1
ATOM 872 O O . GLY A 1 114 ? -6.015 -4.546 -14.490 1.00 95.69 114 GLY A O 1
ATOM 873 N N . THR A 1 115 ? -6.424 -2.531 -13.591 1.00 96.50 115 THR A N 1
ATOM 874 C CA . THR A 1 115 ? -5.359 -1.817 -14.286 1.00 96.50 115 THR A CA 1
ATOM 875 C C . THR A 1 115 ? -4.483 -1.062 -13.308 1.00 96.50 115 THR A C 1
ATOM 877 O O . THR A 1 115 ? -4.978 -0.469 -12.348 1.00 96.50 115 THR A O 1
ATOM 880 N N . MET A 1 116 ? -3.194 -1.012 -13.610 1.00 97.00 116 MET A N 1
ATOM 881 C CA . MET A 1 116 ? -2.226 -0.182 -12.915 1.00 97.00 116 MET A CA 1
ATOM 882 C C . MET A 1 116 ? -1.518 0.724 -13.915 1.00 97.00 116 MET A C 1
ATOM 884 O O . MET A 1 116 ? -1.085 0.271 -14.971 1.00 97.00 116 MET A O 1
ATOM 888 N N . ILE A 1 117 ? -1.372 1.999 -13.580 1.00 97.75 117 ILE A N 1
ATOM 889 C CA . ILE A 1 117 ? -0.549 2.941 -14.339 1.00 97.75 117 ILE A CA 1
ATOM 890 C C . ILE A 1 117 ? 0.663 3.283 -13.484 1.00 97.75 117 ILE A C 1
ATOM 892 O O . ILE A 1 117 ? 0.491 3.657 -12.329 1.00 97.75 117 ILE A O 1
ATOM 896 N N . LEU A 1 118 ? 1.871 3.170 -14.037 1.00 98.44 118 LEU A N 1
ATOM 897 C CA . LEU A 1 118 ? 3.121 3.501 -13.352 1.00 98.44 118 LEU A CA 1
ATOM 898 C C . LEU A 1 118 ? 3.883 4.570 -14.128 1.00 98.44 118 LEU A C 1
ATOM 900 O O . LEU A 1 118 ? 4.148 4.409 -15.323 1.00 98.44 118 LEU A O 1
ATOM 904 N N . ASN A 1 119 ? 4.284 5.641 -13.445 1.00 98.38 119 ASN A N 1
ATOM 905 C CA . ASN A 1 119 ? 5.177 6.630 -14.033 1.00 98.38 119 ASN A CA 1
ATOM 906 C C . ASN A 1 119 ? 6.625 6.127 -13.968 1.00 98.38 119 ASN A C 1
ATOM 908 O O . ASN A 1 119 ? 7.256 6.154 -12.907 1.00 98.38 119 ASN A O 1
ATOM 912 N N . TYR A 1 120 ? 7.166 5.693 -15.106 1.00 98.00 120 TYR A N 1
ATOM 913 C CA . TYR A 1 120 ? 8.495 5.085 -15.150 1.00 98.00 120 TYR A CA 1
ATOM 914 C C . TYR A 1 120 ? 9.633 6.084 -14.876 1.00 98.00 120 TYR A C 1
ATOM 916 O O . TYR A 1 120 ? 10.662 5.674 -14.341 1.00 98.00 120 TYR A O 1
ATOM 924 N N . GLU A 1 121 ? 9.453 7.380 -15.163 1.00 98.25 121 GLU A N 1
ATOM 925 C CA . GLU A 1 121 ? 10.451 8.419 -14.856 1.00 98.25 121 GLU A CA 1
ATOM 926 C C . GLU A 1 121 ? 10.554 8.618 -13.334 1.00 98.25 121 GLU A C 1
ATOM 928 O O . GLU A 1 121 ? 11.645 8.644 -12.760 1.00 98.25 121 GLU A O 1
ATOM 933 N N . ASN A 1 122 ? 9.410 8.670 -12.645 1.00 97.69 122 ASN A N 1
ATOM 934 C CA . ASN A 1 122 ? 9.367 8.786 -11.187 1.00 97.69 122 ASN A CA 1
ATOM 935 C C . ASN A 1 122 ? 9.926 7.534 -10.489 1.00 97.69 122 ASN A C 1
ATOM 937 O O . ASN A 1 122 ? 10.668 7.663 -9.512 1.00 97.69 122 ASN A O 1
ATOM 941 N N . MET A 1 123 ? 9.634 6.335 -11.002 1.00 97.88 123 MET A N 1
ATOM 942 C CA . MET A 1 123 ? 10.187 5.086 -10.460 1.00 97.88 123 MET A CA 1
ATOM 943 C C . MET A 1 123 ? 11.703 5.002 -10.642 1.00 97.88 123 MET A C 1
ATOM 945 O O . MET A 1 123 ? 12.425 4.689 -9.693 1.00 97.88 123 MET A O 1
ATOM 949 N N . ALA A 1 124 ? 12.213 5.357 -11.824 1.00 97.69 124 ALA A N 1
ATOM 950 C CA . ALA A 1 124 ? 13.650 5.420 -12.067 1.00 97.69 124 ALA A CA 1
ATOM 951 C C . ALA A 1 124 ? 14.336 6.483 -11.188 1.00 97.69 124 ALA A C 1
ATOM 953 O O . ALA A 1 124 ? 15.440 6.257 -10.679 1.00 97.69 124 ALA A O 1
ATOM 954 N N . ARG A 1 125 ? 13.680 7.625 -10.943 1.00 97.44 125 ARG A N 1
ATOM 955 C CA . ARG A 1 125 ? 14.171 8.638 -9.997 1.00 97.44 125 ARG A CA 1
ATOM 956 C C . ARG A 1 125 ? 14.255 8.086 -8.575 1.00 97.44 125 ARG A C 1
ATOM 958 O O . ARG A 1 125 ? 15.287 8.265 -7.934 1.00 97.44 125 ARG A O 1
ATOM 965 N N . ALA A 1 126 ? 13.223 7.388 -8.099 1.00 95.94 126 ALA A N 1
ATOM 966 C CA . ALA A 1 126 ? 13.225 6.773 -6.771 1.00 95.94 126 ALA A CA 1
ATOM 967 C C . ALA A 1 126 ? 14.368 5.756 -6.608 1.00 95.94 126 ALA A C 1
ATOM 969 O O . ALA A 1 126 ? 15.085 5.813 -5.613 1.00 95.94 126 ALA A O 1
ATOM 970 N N . ILE A 1 127 ? 14.604 4.908 -7.618 1.00 97.19 127 ILE A N 1
ATOM 971 C CA . ILE A 1 127 ? 15.742 3.968 -7.650 1.00 97.19 127 ILE A CA 1
ATOM 972 C C . ILE A 1 127 ? 17.077 4.713 -7.599 1.00 97.19 127 ILE A C 1
ATOM 974 O O . ILE A 1 127 ? 18.013 4.297 -6.922 1.00 97.19 127 ILE A O 1
ATOM 978 N N . SER A 1 128 ? 17.194 5.825 -8.323 1.00 96.75 128 SER A N 1
ATOM 979 C CA . SER A 1 128 ? 18.430 6.614 -8.343 1.00 96.75 128 SER A CA 1
ATOM 980 C C . SER A 1 128 ? 18.724 7.229 -6.972 1.00 96.75 128 SER A C 1
ATOM 982 O O . SER A 1 128 ? 19.845 7.124 -6.475 1.00 96.75 128 SER A O 1
ATOM 984 N N . LEU A 1 129 ? 17.706 7.811 -6.328 1.00 95.62 129 LEU A N 1
ATOM 985 C CA . LEU A 1 129 ? 17.807 8.390 -4.984 1.00 95.62 129 LEU A CA 1
ATOM 986 C C . LEU A 1 129 ? 18.096 7.329 -3.910 1.00 95.62 129 LEU A C 1
ATOM 988 O O . LEU A 1 129 ? 18.805 7.611 -2.947 1.00 95.62 129 LEU A O 1
ATOM 992 N N . SER A 1 130 ? 17.626 6.094 -4.105 1.00 93.56 130 SER A N 1
ATOM 993 C CA . SER A 1 130 ? 17.890 4.945 -3.229 1.00 93.56 130 SER A CA 1
ATOM 994 C C . SER A 1 130 ? 19.163 4.163 -3.595 1.00 93.56 130 SER A C 1
ATOM 996 O O . SER A 1 130 ? 19.340 3.022 -3.165 1.00 93.56 130 SER A O 1
ATOM 998 N N . ARG A 1 131 ? 20.067 4.758 -4.390 1.00 94.56 131 ARG A N 1
ATOM 999 C CA . ARG A 1 131 ? 21.358 4.170 -4.805 1.00 94.56 131 ARG A CA 1
ATOM 1000 C C . ARG A 1 131 ? 21.225 2.818 -5.523 1.00 94.56 131 ARG A C 1
ATOM 1002 O O . ARG A 1 131 ? 22.081 1.947 -5.390 1.00 94.56 131 ARG A O 1
ATOM 1009 N N . GLY A 1 132 ? 20.173 2.658 -6.321 1.00 92.44 132 GLY A N 1
ATOM 1010 C CA . GLY A 1 132 ? 19.905 1.462 -7.120 1.00 92.44 132 GLY A CA 1
ATOM 1011 C C . GLY A 1 132 ? 18.959 0.453 -6.467 1.00 92.44 132 GLY A C 1
ATOM 1012 O O . GLY A 1 132 ? 18.725 -0.598 -7.057 1.00 92.44 132 GLY A O 1
ATOM 1013 N N . SER A 1 133 ? 18.414 0.744 -5.282 1.00 94.12 133 SER A N 1
ATOM 1014 C CA . SER A 1 133 ? 17.470 -0.150 -4.606 1.00 94.12 133 SER A CA 1
ATOM 1015 C C . SER A 1 133 ? 16.073 -0.101 -5.234 1.00 94.12 133 SER A C 1
ATOM 1017 O O . SER A 1 133 ? 15.537 0.976 -5.505 1.00 94.12 133 SER A O 1
ATOM 1019 N N . VAL A 1 134 ? 15.458 -1.274 -5.397 1.00 94.06 134 VAL A N 1
ATOM 1020 C CA . VAL A 1 134 ? 14.070 -1.440 -5.866 1.00 94.06 134 VAL A CA 1
ATOM 1021 C C . VAL A 1 134 ? 13.036 -1.384 -4.741 1.00 94.06 134 VAL A C 1
ATOM 1023 O O . VAL A 1 134 ? 11.843 -1.417 -5.026 1.00 94.06 134 VAL A O 1
ATOM 1026 N N . ASP A 1 135 ? 13.465 -1.261 -3.480 1.00 94.06 135 ASP A N 1
ATOM 1027 C CA . ASP A 1 135 ? 12.555 -1.196 -2.330 1.00 94.06 135 ASP A CA 1
ATOM 1028 C C . ASP A 1 135 ? 11.502 -0.074 -2.463 1.00 94.06 135 ASP A C 1
ATOM 1030 O O . ASP A 1 135 ? 10.317 -0.374 -2.308 1.00 94.06 135 ASP A O 1
ATOM 1034 N N . PRO A 1 136 ? 11.843 1.177 -2.851 1.00 93.81 136 PRO A N 1
ATOM 1035 C CA . PRO A 1 136 ? 10.818 2.209 -2.998 1.00 93.81 136 PRO A CA 1
ATOM 1036 C C . PRO A 1 136 ? 9.789 1.901 -4.108 1.00 93.81 136 PRO A C 1
ATOM 1038 O O . PRO A 1 136 ? 8.594 1.934 -3.809 1.00 93.81 136 PRO A O 1
ATOM 1041 N N . PRO A 1 137 ? 10.176 1.542 -5.355 1.00 95.00 137 PRO A N 1
ATOM 1042 C CA . PRO A 1 137 ? 9.207 1.089 -6.357 1.00 95.00 137 PRO A CA 1
ATOM 1043 C C . PRO A 1 137 ? 8.369 -0.113 -5.919 1.00 95.00 137 PRO A C 1
ATOM 1045 O O . PRO A 1 137 ? 7.164 -0.117 -6.152 1.00 95.00 137 PRO A O 1
ATOM 1048 N N . GLN A 1 138 ? 8.972 -1.114 -5.268 1.00 97.25 138 GLN A N 1
ATOM 1049 C CA . GLN A 1 138 ? 8.258 -2.301 -4.791 1.00 97.25 138 GLN A CA 1
ATOM 1050 C C . GLN A 1 138 ? 7.156 -1.927 -3.805 1.00 97.25 138 GLN A C 1
ATOM 1052 O O . GLN A 1 138 ? 6.023 -2.392 -3.926 1.00 97.25 138 GLN A O 1
ATOM 1057 N N . LYS A 1 139 ? 7.471 -1.054 -2.852 1.00 96.62 139 LYS A N 1
ATOM 1058 C CA . LYS A 1 139 ? 6.508 -0.546 -1.884 1.00 96.62 139 LYS A CA 1
ATOM 1059 C C . LYS A 1 139 ? 5.380 0.236 -2.554 1.00 96.62 139 LYS A C 1
ATOM 1061 O O . LYS A 1 139 ? 4.216 -0.009 -2.258 1.00 96.62 139 LYS A O 1
ATOM 1066 N N . ILE A 1 140 ? 5.696 1.121 -3.502 1.00 96.62 140 ILE A N 1
ATOM 1067 C CA . ILE A 1 140 ? 4.666 1.870 -4.238 1.00 96.62 140 ILE A CA 1
ATOM 1068 C C . ILE A 1 140 ? 3.767 0.922 -5.042 1.00 96.62 140 ILE A C 1
ATOM 1070 O O . ILE A 1 140 ? 2.551 1.043 -5.003 1.00 96.62 140 ILE A O 1
ATOM 1074 N N . ILE A 1 141 ? 4.334 -0.059 -5.741 1.00 98.00 141 ILE A N 1
ATOM 1075 C CA . ILE A 1 141 ? 3.538 -1.015 -6.521 1.00 98.00 141 ILE A CA 1
ATOM 1076 C C . ILE A 1 141 ? 2.679 -1.889 -5.603 1.00 98.00 141 ILE A C 1
ATOM 1078 O O . ILE A 1 141 ? 1.528 -2.161 -5.928 1.00 98.00 141 ILE A O 1
ATOM 1082 N N . THR A 1 142 ? 3.190 -2.278 -4.433 1.00 97.88 142 THR A N 1
ATOM 1083 C CA . THR A 1 142 ? 2.414 -3.023 -3.427 1.00 97.88 142 THR A CA 1
ATOM 1084 C C . THR A 1 142 ? 1.229 -2.200 -2.909 1.00 97.88 142 THR A C 1
ATOM 1086 O O . THR A 1 142 ? 0.134 -2.742 -2.765 1.00 97.88 142 THR A O 1
ATOM 1089 N N . HIS A 1 143 ? 1.420 -0.893 -2.690 1.00 96.94 143 HIS A N 1
ATOM 1090 C CA . HIS A 1 143 ? 0.348 0.046 -2.329 1.00 96.94 143 HIS A CA 1
ATOM 1091 C C . HIS A 1 143 ? -0.752 0.056 -3.395 1.00 96.94 143 HIS A C 1
ATOM 1093 O O . HIS A 1 143 ? -1.915 -0.198 -3.097 1.00 96.94 143 HIS A O 1
ATOM 1099 N N . GLU A 1 144 ? -0.384 0.252 -4.662 1.00 96.19 144 GLU A N 1
ATOM 1100 C CA . GLU A 1 144 ? -1.361 0.295 -5.756 1.00 96.19 144 GLU A CA 1
ATOM 1101 C C . GLU A 1 144 ? -2.038 -1.059 -6.013 1.00 96.19 144 GLU A C 1
ATOM 1103 O O . GLU A 1 144 ? -3.222 -1.117 -6.351 1.00 96.19 144 GLU A O 1
ATOM 1108 N N . LEU A 1 145 ? -1.316 -2.171 -5.835 1.00 96.12 145 LEU A N 1
ATOM 1109 C CA . LEU A 1 145 ? -1.905 -3.507 -5.895 1.00 96.12 145 LEU A CA 1
ATOM 1110 C C . LEU A 1 145 ? -2.963 -3.671 -4.797 1.00 96.12 145 LEU A C 1
ATOM 1112 O O . LEU A 1 145 ? -4.035 -4.198 -5.078 1.00 96.12 145 LEU A O 1
ATOM 1116 N N . CYS A 1 146 ? -2.726 -3.167 -3.582 1.00 95.12 146 CYS A N 1
ATOM 1117 C CA . CYS A 1 146 ? -3.719 -3.201 -2.507 1.00 95.12 146 CYS A CA 1
ATOM 1118 C C . CYS A 1 146 ? -5.058 -2.575 -2.948 1.00 95.12 146 CYS A C 1
ATOM 1120 O O . CYS A 1 146 ? -6.119 -3.172 -2.735 1.00 95.12 146 CYS A O 1
ATOM 1122 N N . HIS A 1 147 ? -5.008 -1.451 -3.674 1.00 93.69 147 HIS A N 1
ATOM 1123 C CA . HIS A 1 147 ? -6.198 -0.805 -4.239 1.00 93.69 147 HIS A CA 1
ATOM 1124 C C . HIS A 1 147 ? -6.939 -1.655 -5.282 1.00 93.69 147 HIS A C 1
ATOM 1126 O O . HIS A 1 147 ? -8.169 -1.628 -5.347 1.00 93.69 147 HIS A O 1
ATOM 1132 N N . ILE A 1 148 ? -6.218 -2.453 -6.072 1.00 93.94 148 ILE A N 1
ATOM 1133 C CA . ILE A 1 148 ? -6.816 -3.383 -7.043 1.00 93.94 148 ILE A CA 1
ATOM 1134 C C . ILE A 1 148 ? -7.516 -4.551 -6.335 1.00 93.94 148 ILE A C 1
ATOM 1136 O O . ILE A 1 148 ? -8.559 -5.017 -6.792 1.00 93.94 148 ILE A O 1
ATOM 1140 N N . PHE A 1 149 ? -6.974 -5.029 -5.216 1.00 90.94 149 PHE A N 1
ATOM 1141 C CA . PHE A 1 149 ? -7.540 -6.168 -4.493 1.00 90.94 149 PHE A CA 1
ATOM 1142 C C . PHE A 1 149 ? -8.770 -5.806 -3.656 1.00 90.94 149 PHE A C 1
ATOM 1144 O O . PHE A 1 149 ? -9.777 -6.503 -3.735 1.00 90.94 149 PHE A O 1
ATOM 1151 N N . HIS A 1 150 ? -8.745 -4.702 -2.909 1.00 81.50 150 HIS A N 1
ATOM 1152 C CA . HIS A 1 150 ? -9.850 -4.361 -1.998 1.00 81.50 150 HIS A CA 1
ATOM 1153 C C . HIS A 1 150 ? -11.029 -3.630 -2.661 1.00 81.50 150 HIS A C 1
ATOM 1155 O O . HIS A 1 150 ? -11.987 -3.251 -1.987 1.00 81.50 150 HIS A O 1
ATOM 1161 N N . ALA A 1 151 ? -10.962 -3.428 -3.981 1.00 65.62 151 ALA A N 1
ATOM 1162 C CA . ALA A 1 151 ? -12.024 -2.826 -4.774 1.00 65.62 151 ALA A CA 1
ATOM 1163 C C . ALA A 1 151 ? -12.386 -1.380 -4.405 1.00 65.62 151 ALA A C 1
ATOM 1165 O O . ALA A 1 151 ? -13.547 -1.031 -4.583 1.00 65.62 151 ALA A O 1
ATOM 1166 N N . ALA A 1 152 ? -11.443 -0.581 -3.870 1.00 58.12 152 ALA A N 1
ATOM 1167 C CA . ALA A 1 152 ? -11.599 0.818 -3.435 1.00 58.12 152 ALA A CA 1
ATOM 1168 C C . ALA A 1 152 ? -13.063 1.225 -3.179 1.00 58.12 152 ALA A C 1
ATOM 1170 O O . ALA A 1 152 ? -13.597 2.130 -3.827 1.00 58.12 152 ALA A O 1
ATOM 1171 N N . LYS A 1 153 ? -13.754 0.486 -2.299 1.00 60.22 153 LYS A N 1
ATOM 1172 C CA . LYS A 1 153 ? -15.186 0.700 -2.095 1.00 60.22 153 LYS A CA 1
ATOM 1173 C C . LYS A 1 153 ? -15.369 2.050 -1.411 1.00 60.22 153 LYS A C 1
ATOM 1175 O O . LYS A 1 153 ? -14.643 2.391 -0.478 1.00 60.22 153 LYS A O 1
ATOM 1180 N N . ILE A 1 154 ? -16.354 2.809 -1.893 1.00 57.62 154 ILE A N 1
ATOM 1181 C CA . ILE A 1 154 ? -16.663 4.191 -1.478 1.00 57.62 154 ILE A CA 1
ATOM 1182 C C . ILE A 1 154 ? -16.972 4.291 0.032 1.00 57.62 154 ILE A C 1
ATOM 1184 O O . ILE A 1 154 ? -16.937 5.381 0.594 1.00 57.62 154 ILE A O 1
ATOM 1188 N N . SER A 1 155 ? -17.248 3.171 0.706 1.00 70.38 155 SER A N 1
ATOM 1189 C CA . SER A 1 155 ? -17.644 3.136 2.115 1.00 70.38 155 SER A CA 1
ATOM 1190 C C . SER A 1 155 ? -16.515 3.420 3.111 1.00 70.38 155 SER A C 1
ATOM 1192 O O . SER A 1 155 ? -16.812 3.842 4.227 1.00 70.38 155 SER A O 1
ATOM 1194 N N . LEU A 1 156 ? -15.238 3.231 2.751 1.00 87.62 156 LEU A N 1
ATOM 1195 C CA . LEU A 1 156 ? -14.135 3.573 3.654 1.00 87.62 156 LEU A CA 1
ATOM 1196 C C . LEU A 1 156 ? -13.743 5.052 3.528 1.00 87.62 156 LEU A C 1
ATOM 1198 O O . LEU A 1 156 ? -13.447 5.512 2.421 1.00 87.62 156 LEU A O 1
ATOM 1202 N N . PRO A 1 157 ? -13.626 5.788 4.653 1.00 92.19 157 PRO A N 1
ATOM 1203 C CA . PRO A 1 157 ? -12.977 7.091 4.665 1.00 92.19 157 PRO A CA 1
ATOM 1204 C C . PRO A 1 157 ? -11.605 7.040 3.988 1.00 92.19 157 PRO A C 1
ATOM 1206 O O . PRO A 1 157 ? -10.832 6.103 4.206 1.00 92.19 157 PRO A O 1
ATOM 1209 N N . LEU A 1 158 ? -11.270 8.071 3.206 1.00 92.19 158 LEU A N 1
ATOM 1210 C CA . LEU A 1 158 ? -10.039 8.096 2.406 1.00 92.19 158 LEU A CA 1
ATOM 1211 C C . LEU A 1 158 ? -8.774 7.849 3.235 1.00 92.19 158 LEU A C 1
ATOM 1213 O O . LEU A 1 158 ? -7.869 7.174 2.759 1.00 92.19 158 LEU A O 1
ATOM 1217 N N . PHE A 1 159 ? -8.708 8.344 4.475 1.00 95.25 159 PHE A N 1
ATOM 1218 C CA . PHE A 1 159 ? -7.549 8.096 5.336 1.00 95.25 159 PHE A CA 1
ATOM 1219 C C . PHE A 1 159 ? -7.384 6.612 5.685 1.00 95.25 159 PHE A C 1
ATOM 1221 O O . PHE A 1 159 ? -6.259 6.127 5.723 1.00 95.25 159 PHE A O 1
ATOM 1228 N N . LEU A 1 160 ? -8.479 5.871 5.886 1.00 95.00 160 LEU A N 1
ATOM 1229 C CA . LEU A 1 160 ? -8.418 4.426 6.112 1.00 95.00 160 LEU A CA 1
ATOM 1230 C C . LEU A 1 160 ? -8.057 3.685 4.830 1.00 95.00 160 LEU A C 1
ATOM 1232 O O . LEU A 1 160 ? -7.235 2.779 4.880 1.00 95.00 160 LEU A O 1
ATOM 1236 N N . ASN A 1 161 ? -8.630 4.085 3.694 1.00 93.69 161 ASN A N 1
ATOM 1237 C CA . ASN A 1 161 ? -8.340 3.468 2.403 1.00 93.69 161 ASN A CA 1
ATOM 1238 C C . ASN A 1 161 ? -6.845 3.589 2.047 1.00 93.69 161 ASN A C 1
ATOM 1240 O O . ASN A 1 161 ? -6.159 2.585 1.862 1.00 93.69 161 ASN A O 1
ATOM 1244 N N . GLU A 1 162 ? -6.324 4.814 2.044 1.00 94.12 162 GLU A N 1
ATOM 1245 C CA . GLU A 1 162 ? -4.928 5.092 1.703 1.00 94.12 162 GLU A CA 1
ATOM 1246 C C . GLU A 1 162 ? -3.976 4.542 2.770 1.00 94.12 162 GLU A C 1
ATOM 1248 O O . GLU A 1 162 ? -3.000 3.870 2.453 1.00 94.12 162 GLU A O 1
ATOM 1253 N N . GLY A 1 163 ? -4.274 4.745 4.056 1.00 95.69 163 GLY A N 1
ATOM 1254 C CA . GLY A 1 163 ? -3.416 4.252 5.130 1.00 95.69 163 GLY A CA 1
ATOM 1255 C C . GLY A 1 163 ? -3.376 2.729 5.264 1.00 95.69 163 GLY A C 1
ATOM 1256 O O . GLY A 1 163 ? -2.373 2.194 5.736 1.00 95.69 163 GLY A O 1
ATOM 1257 N N . MET A 1 164 ? -4.421 2.015 4.829 1.00 95.50 164 MET A N 1
ATOM 1258 C CA . MET A 1 164 ? -4.389 0.555 4.702 1.00 95.50 164 MET A CA 1
ATOM 1259 C C . MET A 1 164 ? -3.361 0.138 3.653 1.00 95.50 164 MET A C 1
ATOM 1261 O O . MET A 1 164 ? -2.534 -0.730 3.926 1.00 95.50 164 MET A O 1
ATOM 1265 N N . ALA A 1 165 ? -3.393 0.765 2.477 1.00 95.31 165 ALA A N 1
ATOM 1266 C CA . ALA A 1 165 ? -2.442 0.478 1.414 1.00 95.31 165 ALA A CA 1
ATOM 1267 C C . ALA A 1 165 ? -0.998 0.791 1.858 1.00 95.31 165 ALA A C 1
ATOM 1269 O O . ALA A 1 165 ? -0.113 -0.041 1.655 1.00 95.31 165 ALA A O 1
ATOM 1270 N N . GLU A 1 166 ? -0.778 1.880 2.607 1.00 96.44 166 GLU A N 1
ATOM 1271 C CA . GLU A 1 166 ? 0.528 2.191 3.212 1.00 96.44 166 GLU A CA 1
ATOM 1272 C C . GLU A 1 166 ? 0.971 1.146 4.252 1.00 96.44 166 GLU A C 1
ATOM 1274 O O . GLU A 1 166 ? 2.140 0.745 4.299 1.00 96.44 166 GLU A O 1
ATOM 1279 N N . TYR A 1 167 ? 0.042 0.671 5.090 1.00 96.44 167 TYR A N 1
ATOM 1280 C CA . TYR A 1 167 ? 0.301 -0.365 6.095 1.00 96.44 167 TYR A CA 1
ATOM 1281 C C . TYR A 1 167 ? 0.641 -1.716 5.463 1.00 96.44 167 TYR A C 1
ATOM 1283 O O . TYR A 1 167 ? 1.551 -2.407 5.932 1.00 96.44 167 TYR A O 1
ATOM 1291 N N . VAL A 1 168 ? -0.076 -2.098 4.406 1.00 95.56 168 VAL A N 1
ATOM 1292 C CA . VAL A 1 168 ? 0.172 -3.331 3.653 1.00 95.56 168 VAL A CA 1
ATOM 1293 C C . VAL A 1 168 ? 1.509 -3.242 2.915 1.00 95.56 168 VAL A C 1
ATOM 1295 O O . VAL A 1 168 ? 2.303 -4.178 2.967 1.00 95.56 168 VAL A O 1
ATOM 1298 N N . ALA A 1 169 ? 1.804 -2.094 2.307 1.00 96.19 169 ALA A N 1
ATOM 1299 C CA . ALA A 1 169 ? 3.059 -1.840 1.609 1.00 96.19 169 ALA A CA 1
ATOM 1300 C C . ALA A 1 169 ? 4.266 -1.604 2.535 1.00 96.19 169 ALA A C 1
ATOM 1302 O O . ALA A 1 169 ? 5.392 -1.517 2.051 1.00 96.19 169 ALA A O 1
ATOM 1303 N N . MET A 1 170 ? 4.063 -1.498 3.854 1.00 93.12 170 MET A N 1
ATOM 1304 C CA . MET A 1 170 ? 5.119 -1.210 4.839 1.00 93.12 170 MET A CA 1
ATOM 1305 C C . MET A 1 170 ? 5.886 0.098 4.539 1.00 93.12 170 MET A C 1
ATOM 1307 O O . MET A 1 170 ? 7.106 0.187 4.711 1.00 93.12 170 MET A O 1
ATOM 1311 N N . LYS A 1 171 ? 5.165 1.128 4.087 1.00 90.12 171 LYS A N 1
ATOM 1312 C CA . LYS A 1 171 ? 5.690 2.450 3.702 1.00 90.12 171 LYS A CA 1
ATOM 1313 C C . LYS A 1 171 ? 5.708 3.432 4.877 1.00 90.12 171 LYS A C 1
ATOM 1315 O O . LYS A 1 171 ? 4.914 4.363 4.979 1.00 90.12 171 LYS A O 1
ATOM 1320 N N . GLU A 1 172 ? 6.623 3.209 5.820 1.00 88.06 172 GLU A N 1
ATOM 1321 C CA . GLU A 1 172 ? 6.742 4.071 7.009 1.00 88.06 172 GLU A CA 1
ATOM 1322 C C . GLU A 1 172 ? 7.260 5.490 6.718 1.00 88.06 172 GLU A C 1
ATOM 1324 O O . GLU A 1 172 ? 7.095 6.380 7.551 1.00 88.06 172 GLU A O 1
ATOM 1329 N N . ASP A 1 173 ? 7.837 5.720 5.537 1.00 86.31 173 ASP A N 1
ATOM 1330 C CA . ASP A 1 173 ? 8.281 7.033 5.055 1.00 86.31 173 ASP A CA 1
ATOM 1331 C C . ASP A 1 173 ? 7.128 8.042 4.920 1.00 86.31 173 ASP A C 1
ATOM 1333 O O . ASP A 1 173 ? 7.350 9.249 4.958 1.00 86.31 173 ASP A O 1
ATOM 1337 N N . GLN A 1 174 ? 5.881 7.568 4.851 1.00 86.56 174 GLN A N 1
ATOM 1338 C CA . GLN A 1 174 ? 4.695 8.423 4.771 1.00 86.56 174 GLN A CA 1
ATOM 1339 C C . GLN A 1 174 ? 4.294 9.068 6.098 1.00 86.56 174 GLN A C 1
ATOM 1341 O O . GLN A 1 174 ? 3.346 9.842 6.141 1.00 86.56 174 GLN A O 1
ATOM 1346 N N . LEU A 1 175 ? 4.996 8.787 7.198 1.00 88.56 175 LEU A N 1
ATOM 1347 C CA . LEU A 1 175 ? 4.690 9.378 8.503 1.00 88.56 175 LEU A CA 1
ATOM 1348 C C . LEU A 1 175 ? 5.226 10.818 8.676 1.00 88.56 175 LEU A C 1
ATOM 1350 O O . LEU A 1 175 ? 4.959 11.453 9.701 1.00 88.56 175 LEU A O 1
ATOM 1354 N N . GLY A 1 176 ? 5.931 11.352 7.671 1.00 83.38 176 GLY A N 1
ATOM 1355 C CA . GLY A 1 176 ? 6.524 12.697 7.668 1.00 83.38 176 GLY A CA 1
ATOM 1356 C C . GLY A 1 176 ? 5.594 13.852 8.087 1.00 83.38 176 GLY A C 1
ATOM 1357 O O . GLY A 1 176 ? 6.034 14.716 8.846 1.00 83.38 176 GLY A O 1
ATOM 1358 N N . PRO A 1 177 ? 4.291 13.887 7.726 1.00 83.38 177 PRO A N 1
ATOM 1359 C CA . PRO A 1 177 ? 3.386 14.946 8.187 1.00 83.38 177 PRO A CA 1
ATOM 1360 C C . PRO A 1 177 ? 3.292 15.087 9.717 1.00 83.38 177 PRO A C 1
ATOM 1362 O O . PRO A 1 177 ? 3.106 16.195 10.223 1.00 83.38 177 PRO A O 1
ATOM 1365 N N . TYR A 1 178 ? 3.446 13.993 10.468 1.00 84.56 178 TYR A N 1
ATOM 1366 C CA . TYR A 1 178 ? 3.379 14.015 11.933 1.00 84.56 178 TYR A CA 1
ATOM 1367 C C . TYR A 1 178 ? 4.750 14.174 12.593 1.00 84.56 178 TYR A C 1
ATOM 1369 O O . TYR A 1 178 ? 4.845 14.820 13.635 1.00 84.56 178 TYR A O 1
ATOM 1377 N N . PHE A 1 179 ? 5.811 13.635 11.988 1.00 83.94 179 PHE A N 1
ATOM 1378 C CA . PHE A 1 179 ? 7.163 13.723 12.545 1.00 83.94 179 PHE A CA 1
ATOM 1379 C C . PHE A 1 179 ? 7.899 15.001 12.138 1.00 83.94 179 PHE A C 1
ATOM 1381 O O . PHE A 1 179 ? 8.418 15.709 13.001 1.00 83.94 179 PHE A O 1
ATOM 1388 N N . ASP A 1 180 ? 7.875 15.342 10.853 1.00 82.12 180 ASP A N 1
ATOM 1389 C CA . ASP A 1 180 ? 8.654 16.451 10.299 1.00 82.12 180 ASP A CA 1
ATOM 1390 C C . ASP A 1 180 ? 7.869 17.760 10.385 1.00 82.12 180 ASP A C 1
ATOM 1392 O O . ASP A 1 180 ? 8.376 18.785 10.841 1.00 82.12 180 ASP A O 1
ATOM 1396 N N . SER A 1 181 ? 6.589 17.719 9.995 1.00 79.25 181 SER A N 1
ATOM 1397 C CA . SER A 1 181 ? 5.713 18.902 9.987 1.00 79.25 181 SER A CA 1
ATOM 1398 C C . SER A 1 181 ? 4.991 19.142 11.318 1.00 79.25 181 SER A C 1
ATOM 1400 O O . SER A 1 181 ? 4.254 20.120 11.437 1.00 79.25 181 SER A O 1
ATOM 1402 N N . LYS A 1 182 ? 5.191 18.264 12.316 1.00 82.56 182 LYS A N 1
ATOM 1403 C CA . LYS A 1 182 ? 4.620 18.346 13.677 1.00 82.56 182 LYS A CA 1
ATOM 1404 C C . LYS A 1 182 ? 3.113 18.628 13.710 1.00 82.56 182 LYS A C 1
ATOM 1406 O O . LYS A 1 182 ? 2.629 19.343 14.591 1.00 82.56 182 LYS A O 1
ATOM 1411 N N . LYS A 1 183 ? 2.360 18.092 12.745 1.00 85.88 183 LYS A N 1
ATOM 1412 C CA . LYS A 1 183 ? 0.903 18.250 12.723 1.00 85.88 183 LYS A CA 1
ATOM 1413 C C . LYS A 1 183 ? 0.264 17.559 13.924 1.00 85.88 183 LYS A C 1
ATOM 1415 O O . LYS A 1 183 ? 0.765 16.557 14.432 1.00 85.88 183 LYS A O 1
ATOM 1420 N N . GLU A 1 184 ? -0.865 18.091 14.378 1.00 90.19 184 GLU A N 1
ATOM 1421 C CA . GLU A 1 184 ? -1.622 17.469 15.459 1.00 90.19 184 GLU A CA 1
ATOM 1422 C C . GLU A 1 184 ? -2.335 16.208 14.954 1.00 90.19 184 GLU A C 1
ATOM 1424 O O . GLU A 1 184 ? -3.041 16.241 13.946 1.00 90.19 184 GLU A O 1
ATOM 1429 N N . VAL A 1 185 ? -2.205 15.101 15.685 1.00 92.81 185 VAL A N 1
ATOM 1430 C CA . VAL A 1 185 ? -3.000 13.899 15.420 1.00 92.81 185 VAL A CA 1
ATOM 1431 C C . VAL A 1 185 ? -4.453 14.151 15.822 1.00 92.81 185 VAL A C 1
ATOM 1433 O O . VAL A 1 185 ? -4.735 14.425 16.991 1.00 92.81 185 VAL A O 1
ATOM 1436 N N . LYS A 1 186 ? -5.363 14.030 14.853 1.00 94.56 186 LYS A N 1
ATOM 1437 C CA . LYS A 1 186 ? -6.817 14.135 15.037 1.00 94.56 186 LYS A CA 1
ATOM 1438 C C . LYS A 1 186 ? -7.444 12.786 15.391 1.00 94.56 186 LYS A C 1
ATOM 1440 O O . LYS A 1 186 ? -6.910 11.728 15.035 1.00 94.56 186 LYS A O 1
ATOM 1445 N N . ASN A 1 187 ? -8.585 12.806 16.083 1.00 96.19 187 ASN A N 1
ATOM 1446 C CA . ASN A 1 187 ? -9.337 11.572 16.347 1.00 96.19 187 ASN A CA 1
ATOM 1447 C C . ASN A 1 187 ? -9.927 10.998 15.042 1.00 96.19 187 ASN A C 1
ATOM 1449 O O . ASN A 1 187 ? -9.883 11.646 13.994 1.00 96.19 187 ASN A O 1
ATOM 1453 N N . LEU A 1 188 ? -10.444 9.766 15.075 1.00 95.94 188 LEU A N 1
ATOM 1454 C CA . LEU A 1 188 ? -10.897 9.078 13.858 1.00 95.94 188 LEU A CA 1
ATOM 1455 C C . LEU A 1 188 ? -12.086 9.768 13.167 1.00 95.94 188 LEU A C 1
ATOM 1457 O O . LEU A 1 188 ? -12.146 9.746 11.941 1.00 95.94 188 LEU A O 1
ATOM 1461 N N . ASP A 1 189 ? -12.994 10.401 13.915 1.00 95.50 189 ASP A N 1
ATOM 1462 C CA . ASP A 1 189 ? -14.141 11.117 13.336 1.00 95.50 189 ASP A CA 1
ATOM 1463 C C . ASP A 1 189 ? -13.712 12.420 12.646 1.00 95.50 189 ASP A C 1
ATOM 1465 O O . ASP A 1 189 ? -14.191 12.741 11.564 1.00 95.50 189 ASP A O 1
ATOM 1469 N N . GLU A 1 190 ? -12.748 13.140 13.214 1.00 95.06 190 GLU A N 1
ATOM 1470 C CA . GLU A 1 190 ? -12.146 14.329 12.596 1.00 95.06 190 GLU A CA 1
ATOM 1471 C C . GLU A 1 190 ? -11.262 13.973 11.389 1.00 95.06 190 GLU A C 1
ATOM 1473 O O . GLU A 1 190 ? -11.105 14.771 10.461 1.00 95.06 190 GLU A O 1
ATOM 1478 N N . SER A 1 191 ? -10.702 12.759 11.378 1.00 94.88 191 SER A N 1
ATOM 1479 C CA . SER A 1 191 ? -9.769 12.287 10.347 1.00 94.88 191 SER A CA 1
ATOM 1480 C C . SER A 1 191 ? -10.418 12.084 8.974 1.00 94.88 191 SER A C 1
ATOM 1482 O O . SER A 1 191 ? -9.711 11.952 7.979 1.00 94.88 191 SER A O 1
ATOM 1484 N N . VAL A 1 192 ? -11.751 12.095 8.878 1.00 91.31 192 VAL A N 1
ATOM 1485 C CA . VAL A 1 192 ? -12.458 11.960 7.593 1.00 91.31 192 VAL A CA 1
ATOM 1486 C C . VAL A 1 192 ? -12.242 13.160 6.659 1.00 91.31 192 VAL A C 1
ATOM 1488 O O . VAL A 1 192 ? -12.357 13.002 5.448 1.00 91.31 192 VAL A O 1
ATOM 1491 N N . ASN A 1 193 ? -11.883 14.331 7.204 1.00 90.19 193 ASN A N 1
ATOM 1492 C CA . ASN A 1 193 ? -11.743 15.598 6.468 1.00 90.19 193 ASN A CA 1
ATOM 1493 C C . ASN A 1 193 ? -10.309 16.168 6.480 1.00 90.19 193 ASN A C 1
ATOM 1495 O O . ASN A 1 193 ? -10.115 17.368 6.287 1.00 90.19 193 ASN A O 1
ATOM 1499 N N . ILE A 1 194 ? -9.296 15.342 6.747 1.00 91.62 194 ILE A N 1
ATOM 1500 C CA . ILE A 1 194 ? -7.897 15.801 6.791 1.00 91.62 194 ILE A CA 1
ATOM 1501 C C . ILE A 1 194 ? -7.311 16.023 5.394 1.00 91.62 194 ILE A C 1
ATOM 1503 O O . ILE A 1 194 ? -7.817 15.519 4.390 1.00 91.62 194 ILE A O 1
ATOM 1507 N N . GLY A 1 195 ? -6.219 16.791 5.337 1.00 88.06 195 GLY A N 1
ATOM 1508 C CA . GLY A 1 195 ? -5.537 17.122 4.089 1.00 88.06 195 GLY A CA 1
ATOM 1509 C C . GLY A 1 195 ? -4.991 15.898 3.347 1.00 88.06 195 GLY A C 1
ATOM 1510 O O . GLY A 1 195 ? -4.741 14.845 3.937 1.00 88.06 195 GLY A O 1
ATOM 1511 N N . PHE A 1 196 ? -4.759 16.068 2.041 1.00 85.19 196 PHE A N 1
ATOM 1512 C CA . PHE A 1 196 ? -4.285 15.007 1.146 1.00 85.19 196 PHE A CA 1
ATOM 1513 C C . PHE A 1 196 ? -3.035 14.290 1.676 1.00 85.19 196 PHE A C 1
ATOM 1515 O O . PHE A 1 196 ? -3.015 13.066 1.708 1.00 85.19 196 PHE A O 1
ATOM 1522 N N . ASP A 1 197 ? -2.037 15.031 2.158 1.00 82.56 197 ASP A N 1
ATOM 1523 C CA . ASP A 1 197 ? -0.790 14.437 2.660 1.00 82.56 197 ASP A CA 1
ATOM 1524 C C . ASP A 1 197 ? -0.982 13.710 4.003 1.00 82.56 197 ASP A C 1
ATOM 1526 O O . ASP A 1 197 ? -0.295 12.739 4.305 1.00 82.56 197 ASP A O 1
ATOM 1530 N N . GLU A 1 198 ? -1.940 14.148 4.826 1.00 91.50 198 GLU A N 1
ATOM 1531 C CA . GLU A 1 198 ? -2.166 13.589 6.165 1.00 91.50 198 GLU A CA 1
ATOM 1532 C C . GLU A 1 198 ? -2.906 12.257 6.128 1.00 91.50 198 GLU A C 1
ATOM 1534 O O . GLU A 1 198 ? -2.713 11.426 7.012 1.00 91.50 198 GLU A O 1
ATOM 1539 N N . ARG A 1 199 ? -3.744 12.030 5.111 1.00 93.50 199 ARG A N 1
ATOM 1540 C CA . ARG A 1 199 ? -4.612 10.847 5.047 1.00 93.50 199 ARG A CA 1
ATOM 1541 C C . ARG A 1 199 ? -3.824 9.532 5.022 1.00 93.50 199 ARG A C 1
ATOM 1543 O O . ARG A 1 199 ? -4.186 8.602 5.738 1.00 93.50 199 ARG A O 1
ATOM 1550 N N . TYR A 1 200 ? -2.713 9.501 4.285 1.00 94.50 200 TYR A N 1
ATOM 1551 C CA . TYR A 1 200 ? -1.792 8.365 4.202 1.00 94.50 200 TYR A CA 1
ATOM 1552 C C . TYR A 1 200 ? -1.181 8.061 5.572 1.00 94.50 200 TYR A C 1
ATOM 1554 O O . TYR A 1 200 ? -1.330 6.966 6.120 1.00 94.50 200 TYR A O 1
ATOM 1562 N N . ALA A 1 201 ? -0.568 9.084 6.171 1.00 95.19 201 ALA A N 1
ATOM 1563 C CA . ALA A 1 201 ? 0.083 9.000 7.469 1.00 95.19 201 ALA A CA 1
ATOM 1564 C C . ALA A 1 201 ? -0.899 8.589 8.578 1.00 95.19 201 ALA A C 1
ATOM 1566 O O . ALA A 1 201 ? -0.601 7.729 9.409 1.00 95.19 201 ALA A O 1
ATOM 1567 N N . ARG A 1 202 ? -2.092 9.194 8.593 1.00 96.81 202 ARG A N 1
ATOM 1568 C CA . ARG A 1 202 ? -3.078 9.020 9.660 1.00 96.81 202 ARG A CA 1
ATOM 1569 C C . ARG A 1 202 ? -3.647 7.614 9.693 1.00 96.81 202 ARG A C 1
ATOM 1571 O O . ARG A 1 202 ? -3.773 7.038 10.778 1.00 96.81 202 ARG A O 1
ATOM 1578 N N . GLY A 1 203 ? -3.998 7.072 8.528 1.00 96.75 203 GLY A N 1
ATOM 1579 C CA . GLY A 1 203 ? -4.479 5.702 8.443 1.00 96.75 203 GLY A CA 1
ATOM 1580 C C . GLY A 1 203 ? -3.372 4.693 8.734 1.00 96.75 203 GLY A C 1
ATOM 1581 O O . GLY A 1 203 ? -3.616 3.743 9.470 1.00 96.75 203 GLY A O 1
ATOM 1582 N N . LEU A 1 204 ? -2.135 4.933 8.281 1.00 96.50 204 LEU A N 1
ATOM 1583 C CA . LEU A 1 204 ? -0.998 4.079 8.638 1.00 96.50 204 LEU A CA 1
ATOM 1584 C C . LEU A 1 204 ? -0.801 4.001 10.164 1.00 96.50 204 LEU A C 1
ATOM 1586 O O . LEU A 1 204 ? -0.614 2.911 10.708 1.00 96.50 204 LEU A O 1
ATOM 1590 N N . ILE A 1 205 ? -0.889 5.136 10.869 1.00 96.44 205 ILE A N 1
ATOM 1591 C CA . ILE A 1 205 ? -0.851 5.178 12.342 1.00 96.44 205 ILE A CA 1
ATOM 1592 C C . ILE A 1 205 ? -1.992 4.348 12.942 1.00 96.44 205 ILE A C 1
ATOM 1594 O O . ILE A 1 205 ? -1.753 3.569 13.863 1.00 96.44 205 ILE A O 1
ATOM 1598 N N . PHE A 1 206 ? -3.206 4.460 12.400 1.00 97.56 206 PHE A N 1
ATOM 1599 C CA . PHE A 1 206 ? -4.355 3.679 12.858 1.00 97.56 206 PHE A CA 1
ATOM 1600 C C . PHE A 1 206 ? -4.145 2.160 12.689 1.00 97.56 206 PHE A C 1
ATOM 1602 O O . PHE A 1 206 ? -4.375 1.391 13.622 1.00 97.56 206 PHE A O 1
ATOM 1609 N N . PHE A 1 207 ? -3.647 1.697 11.540 1.00 96.75 207 PHE A N 1
ATOM 1610 C CA . PHE A 1 207 ? -3.374 0.267 11.357 1.00 96.75 207 PHE A CA 1
ATOM 1611 C C . PHE A 1 207 ? -2.228 -0.224 12.248 1.00 96.75 207 PHE A C 1
ATOM 1613 O O . PHE A 1 207 ? -2.288 -1.335 12.775 1.00 96.75 207 PHE A O 1
ATOM 1620 N N . LYS A 1 208 ? -1.220 0.620 12.502 1.00 95.06 208 LYS A N 1
ATOM 1621 C CA . LYS A 1 208 ? -0.176 0.333 13.497 1.00 95.06 208 LYS A CA 1
ATOM 1622 C C . LYS A 1 208 ? -0.722 0.245 14.920 1.00 95.06 208 LYS A C 1
ATOM 1624 O O . LYS A 1 208 ? -0.245 -0.597 15.677 1.00 95.06 208 LYS A O 1
ATOM 1629 N N . TYR A 1 209 ? -1.708 1.064 15.281 1.00 96.38 209 TYR A N 1
ATOM 1630 C CA . TYR A 1 209 ? -2.407 0.955 16.562 1.00 96.38 209 TYR A CA 1
ATOM 1631 C C . TYR A 1 209 ? -3.059 -0.423 16.709 1.00 96.38 209 TYR A C 1
ATOM 1633 O O . TYR A 1 209 ? -2.827 -1.099 17.712 1.00 96.38 209 TYR A O 1
ATOM 1641 N N . LEU A 1 210 ? -3.810 -0.872 15.696 1.00 95.88 210 LEU A N 1
ATOM 1642 C CA . LEU A 1 210 ? -4.451 -2.190 15.717 1.00 95.88 210 LEU A CA 1
ATOM 1643 C C . LEU A 1 210 ? -3.428 -3.320 15.854 1.00 95.88 210 LEU A C 1
ATOM 1645 O O . LEU A 1 210 ? -3.581 -4.185 16.716 1.00 95.88 210 LEU A O 1
ATOM 1649 N N . ASP A 1 211 ? -2.362 -3.269 15.057 1.00 91.56 211 ASP A N 1
ATOM 1650 C CA . ASP A 1 211 ? -1.279 -4.254 15.069 1.00 91.56 211 ASP A CA 1
ATOM 1651 C C . ASP A 1 211 ? -0.555 -4.289 16.429 1.00 91.56 211 ASP A C 1
ATOM 1653 O O . ASP A 1 211 ? -0.344 -5.347 17.020 1.00 91.56 211 ASP A O 1
ATOM 1657 N N . SER A 1 212 ? -0.251 -3.117 16.994 1.00 91.69 212 SER A N 1
ATOM 1658 C CA . SER A 1 212 ? 0.471 -2.990 18.263 1.00 91.69 212 SER A CA 1
ATOM 1659 C C . SER A 1 212 ? -0.372 -3.373 19.480 1.00 91.69 212 SER A C 1
ATOM 1661 O O . SER A 1 212 ? 0.131 -4.048 20.380 1.00 91.69 212 SER A O 1
ATOM 1663 N N . LYS A 1 213 ? -1.635 -2.935 19.548 1.00 91.44 213 LYS A N 1
ATOM 1664 C CA . LYS A 1 213 ? -2.485 -3.138 20.732 1.00 91.44 213 LYS A CA 1
A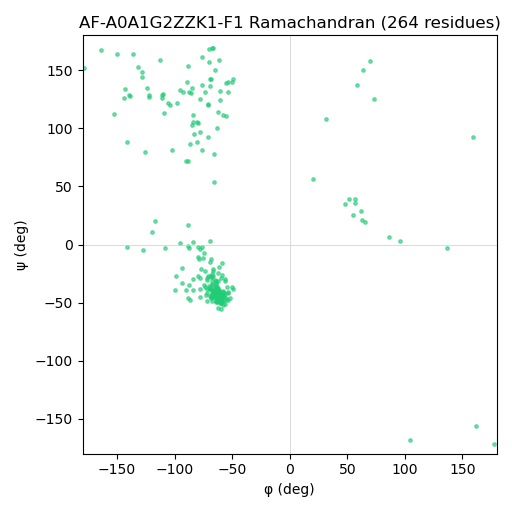TOM 1665 C C . LYS A 1 213 ? -3.244 -4.453 20.721 1.00 91.44 213 LYS A C 1
ATOM 1667 O O . LYS A 1 213 ? -3.417 -5.046 21.783 1.00 91.44 213 LYS A O 1
ATOM 1672 N N . TYR A 1 214 ? -3.673 -4.909 19.550 1.00 88.38 214 TYR A N 1
ATOM 1673 C CA . TYR A 1 214 ? -4.557 -6.067 19.405 1.00 88.38 214 TYR A CA 1
ATOM 1674 C C . TYR A 1 214 ? -3.931 -7.199 18.580 1.00 88.38 214 TYR A C 1
ATOM 1676 O O . TYR A 1 214 ? -4.615 -8.176 18.272 1.00 88.38 214 TYR A O 1
ATOM 1684 N N . LYS A 1 215 ? -2.622 -7.108 18.293 1.00 84.19 215 LYS A N 1
ATOM 1685 C CA . LYS A 1 215 ? -1.831 -8.025 17.454 1.00 84.19 215 LYS A CA 1
ATOM 1686 C C . LYS A 1 215 ? -2.195 -7.928 15.967 1.00 84.19 215 LYS A C 1
ATOM 1688 O O . LYS A 1 215 ? -3.315 -7.572 15.605 1.00 84.19 215 LYS A O 1
ATOM 1693 N N . GLN A 1 216 ? -1.270 -8.343 15.103 1.00 72.06 216 GLN A N 1
ATOM 1694 C CA . GLN A 1 216 ? -1.411 -8.317 13.639 1.00 72.06 216 GLN A CA 1
ATOM 1695 C C . GLN A 1 216 ? -2.715 -8.937 13.119 1.00 72.06 216 GLN A C 1
ATOM 1697 O O . GLN A 1 216 ? -3.327 -8.411 12.189 1.00 72.06 216 GLN A O 1
ATOM 1702 N N . ALA A 1 217 ? -3.186 -10.011 13.762 1.00 84.88 217 ALA A N 1
ATOM 1703 C CA . ALA A 1 217 ? -4.445 -10.665 13.413 1.00 84.88 217 ALA A CA 1
ATOM 1704 C C . ALA A 1 217 ? -5.653 -9.708 13.455 1.00 84.88 217 ALA A C 1
ATOM 1706 O O . ALA A 1 217 ? -6.585 -9.874 12.675 1.00 84.88 217 ALA A O 1
ATOM 1707 N N . SER A 1 218 ? -5.628 -8.681 14.309 1.00 89.88 218 SER A N 1
ATOM 1708 C CA . SER A 1 218 ? -6.716 -7.707 14.441 1.00 89.88 218 SER A CA 1
ATOM 1709 C C . SER A 1 218 ? -6.724 -6.663 13.327 1.00 89.88 218 SER A C 1
ATOM 1711 O O . SER A 1 218 ? -7.796 -6.320 12.838 1.00 89.88 218 SER A O 1
ATOM 1713 N N . ALA A 1 219 ? -5.554 -6.192 12.877 1.00 93.00 219 ALA A N 1
ATOM 1714 C CA . ALA A 1 219 ? -5.470 -5.310 11.710 1.00 93.00 219 ALA A CA 1
ATOM 1715 C C . ALA A 1 219 ? -5.973 -6.037 10.455 1.00 93.00 219 ALA A C 1
ATOM 1717 O O . ALA A 1 219 ? -6.838 -5.526 9.747 1.00 93.00 219 ALA A O 1
ATOM 1718 N N . LYS A 1 220 ? -5.513 -7.278 10.248 1.00 91.88 220 LYS A N 1
ATOM 1719 C CA . LYS A 1 220 ? -5.976 -8.144 9.159 1.00 91.88 220 LYS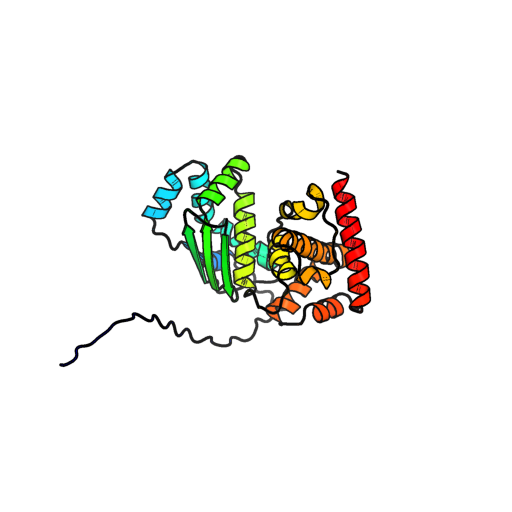 A CA 1
ATOM 1720 C C . LYS A 1 220 ? -7.487 -8.403 9.242 1.00 91.88 220 LYS A C 1
ATOM 1722 O O . LYS A 1 220 ? -8.197 -8.178 8.267 1.00 91.88 220 LYS A O 1
ATOM 1727 N N . LYS A 1 221 ? -8.009 -8.776 10.419 1.00 92.31 221 LYS A N 1
ATOM 1728 C CA . LYS A 1 221 ? -9.454 -8.973 10.631 1.00 92.31 221 LYS A CA 1
ATOM 1729 C C . LYS A 1 221 ? -10.257 -7.705 10.317 1.00 92.31 221 LYS A C 1
ATOM 1731 O O . LYS A 1 221 ? -11.311 -7.797 9.6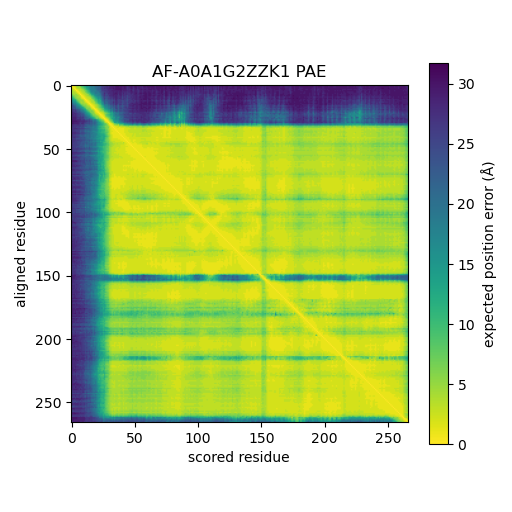98 1.00 92.31 221 LYS A O 1
ATOM 1736 N N . PHE A 1 222 ? -9.764 -6.528 10.703 1.00 94.44 222 PHE A N 1
ATOM 1737 C CA . PHE A 1 222 ? -10.432 -5.255 10.417 1.00 94.44 222 PHE A CA 1
ATOM 1738 C C . PHE A 1 222 ? -10.540 -4.987 8.917 1.00 94.44 222 PHE A C 1
ATOM 1740 O O . PHE A 1 222 ? -11.604 -4.599 8.432 1.00 94.44 222 PHE A O 1
ATOM 1747 N N . ILE A 1 223 ? -9.461 -5.248 8.179 1.00 92.81 223 ILE A N 1
ATOM 1748 C CA . ILE A 1 223 ? -9.443 -5.128 6.721 1.00 92.81 223 ILE A CA 1
ATOM 1749 C C . ILE A 1 223 ? -10.481 -6.067 6.096 1.00 92.81 223 ILE A C 1
ATOM 1751 O O . ILE A 1 223 ? -11.286 -5.622 5.283 1.00 92.81 223 ILE A O 1
ATOM 1755 N N . VAL A 1 224 ? -10.529 -7.332 6.526 1.00 90.06 224 VAL A N 1
ATOM 1756 C CA . VAL A 1 224 ? -11.508 -8.312 6.025 1.00 90.06 224 VAL A CA 1
ATOM 1757 C C . VAL A 1 224 ? -12.946 -7.856 6.287 1.00 90.06 224 VAL A C 1
ATOM 1759 O O . VAL A 1 224 ? -13.750 -7.816 5.355 1.00 90.06 224 VAL A O 1
ATOM 1762 N N . LEU A 1 225 ? -13.271 -7.468 7.527 1.00 91.38 225 LEU A N 1
ATOM 1763 C CA . LEU A 1 225 ? -14.621 -7.015 7.885 1.00 91.38 225 LEU A CA 1
ATOM 1764 C C . LEU A 1 225 ? -15.065 -5.828 7.023 1.00 91.38 225 LEU A C 1
ATOM 1766 O O . LEU A 1 225 ? -16.182 -5.812 6.517 1.00 91.38 225 LEU A O 1
ATOM 1770 N N . THR A 1 226 ? -14.193 -4.839 6.839 1.00 91.38 226 THR A N 1
ATOM 1771 C CA . THR A 1 226 ? -14.576 -3.579 6.190 1.00 91.38 226 THR A CA 1
ATOM 1772 C C . THR A 1 226 ? -14.519 -3.635 4.665 1.00 91.38 226 THR A C 1
ATOM 1774 O O . THR A 1 226 ? -15.398 -3.098 3.995 1.00 91.38 226 THR A O 1
ATOM 1777 N N . CYS A 1 227 ? -13.515 -4.299 4.091 1.00 88.00 227 CYS A N 1
ATOM 1778 C CA . CYS A 1 227 ? -13.310 -4.317 2.640 1.00 88.00 227 CYS A CA 1
ATOM 1779 C C . CYS A 1 227 ? -14.048 -5.470 1.948 1.00 88.00 227 CYS A C 1
ATOM 1781 O O . CYS A 1 227 ? -14.586 -5.295 0.851 1.00 88.00 227 CYS A O 1
ATOM 1783 N N . LEU A 1 228 ? -14.074 -6.650 2.573 1.00 84.38 228 LEU A N 1
ATOM 1784 C CA . LEU A 1 228 ? -14.596 -7.874 1.953 1.00 84.38 228 LEU A CA 1
ATOM 1785 C C . LEU A 1 228 ? -16.020 -8.173 2.402 1.00 84.38 228 LEU A C 1
ATOM 1787 O O . LEU A 1 228 ? -16.842 -8.563 1.579 1.00 84.38 228 LEU A O 1
ATOM 1791 N N . GLN A 1 229 ? -16.318 -7.943 3.682 1.00 86.81 229 GLN A N 1
ATOM 1792 C CA . GLN A 1 229 ? -17.655 -8.146 4.248 1.00 86.81 229 GLN A CA 1
ATOM 1793 C C . GLN A 1 229 ? -18.497 -6.861 4.285 1.00 86.81 229 GLN A C 1
ATOM 1795 O O . GLN A 1 229 ? -19.627 -6.894 4.759 1.00 86.81 229 GLN A O 1
ATOM 1800 N N . GLU A 1 230 ? -17.954 -5.745 3.783 1.00 87.50 230 GLU A N 1
ATOM 1801 C CA . GLU A 1 230 ? -18.633 -4.442 3.669 1.00 87.50 230 GLU A CA 1
ATOM 1802 C C . GLU A 1 230 ? -19.211 -3.904 4.986 1.00 87.50 230 GLU A C 1
ATOM 1804 O O . GLU A 1 230 ? -20.152 -3.111 4.991 1.00 87.50 230 GLU A O 1
ATOM 1809 N N . LYS A 1 231 ? -18.641 -4.314 6.118 1.00 90.75 231 LYS A N 1
ATOM 1810 C CA . LYS A 1 231 ? -19.058 -3.815 7.421 1.00 90.75 231 LYS A CA 1
ATOM 1811 C C . LYS A 1 231 ? -18.660 -2.352 7.578 1.00 90.75 231 LYS A C 1
ATOM 1813 O O . LYS A 1 231 ? -17.561 -1.959 7.176 1.00 90.75 231 LYS A O 1
ATOM 1818 N N . ASP A 1 232 ? -19.523 -1.563 8.216 1.00 93.06 232 ASP A N 1
ATOM 1819 C CA . ASP A 1 232 ? -19.158 -0.206 8.612 1.00 93.06 232 ASP A CA 1
ATOM 1820 C C . ASP A 1 232 ? -17.885 -0.234 9.472 1.00 93.06 232 ASP A C 1
ATOM 1822 O O . ASP A 1 232 ? -17.687 -1.110 10.321 1.00 93.06 232 ASP A O 1
ATOM 1826 N N . TYR A 1 233 ? -16.986 0.720 9.241 1.00 93.50 233 TYR A N 1
ATOM 1827 C CA . TYR A 1 233 ? -15.673 0.700 9.875 1.00 93.50 233 TYR A CA 1
ATOM 1828 C C . TYR A 1 233 ? -15.748 0.932 11.389 1.00 93.50 233 TYR A C 1
ATOM 1830 O O . TYR A 1 233 ? -14.901 0.421 12.124 1.00 93.50 233 TYR A O 1
ATOM 1838 N N . LYS A 1 234 ? -16.761 1.652 11.887 1.00 95.81 234 LYS A N 1
ATOM 1839 C CA . LYS A 1 234 ? -16.967 1.824 13.329 1.00 95.81 234 LYS A CA 1
ATOM 1840 C C . LYS A 1 234 ? -17.454 0.517 13.932 1.00 95.81 234 LYS A C 1
ATOM 1842 O O . LYS A 1 234 ? -16.856 0.036 14.891 1.00 95.81 234 LYS A O 1
ATOM 1847 N N . GLU A 1 235 ? -18.457 -0.105 13.320 1.00 95.81 235 GLU A N 1
ATOM 1848 C CA . GLU A 1 235 ? -18.983 -1.399 13.768 1.00 95.81 235 GLU A CA 1
ATOM 1849 C C . GLU A 1 235 ? -17.916 -2.503 13.738 1.00 95.81 235 GLU A C 1
ATOM 1851 O O . GLU A 1 235 ? -17.801 -3.290 14.680 1.00 95.81 235 GLU A O 1
ATOM 1856 N N . GLY A 1 236 ? -17.096 -2.553 12.684 1.00 94.44 236 GLY A N 1
ATOM 1857 C CA . GLY A 1 236 ? -15.982 -3.494 12.567 1.00 94.44 236 GLY A CA 1
ATOM 1858 C C . GLY A 1 236 ? -14.931 -3.298 13.664 1.00 94.44 236 GLY A C 1
ATOM 1859 O O . GLY A 1 236 ? -14.447 -4.269 14.247 1.00 94.44 236 GLY A O 1
ATOM 1860 N N . LEU A 1 237 ? -14.615 -2.045 14.009 1.00 95.31 237 LEU A N 1
ATOM 1861 C CA . LEU A 1 237 ? -13.732 -1.718 15.132 1.00 95.31 237 LEU A CA 1
ATOM 1862 C C . LEU A 1 237 ? -14.327 -2.132 16.479 1.00 95.31 237 LEU A C 1
ATOM 1864 O O . LEU A 1 237 ? -13.618 -2.700 17.314 1.00 95.31 237 LEU A O 1
ATOM 1868 N N . GLN A 1 238 ? -15.614 -1.867 16.706 1.00 96.38 238 GLN A N 1
ATOM 1869 C CA . GLN A 1 238 ? -16.298 -2.275 17.933 1.00 96.38 238 GLN A CA 1
ATOM 1870 C C . GLN A 1 238 ? -16.313 -3.798 18.081 1.00 96.38 238 GLN A C 1
ATOM 1872 O O . GLN A 1 238 ? -16.053 -4.297 19.173 1.00 96.38 238 GLN A O 1
ATOM 1877 N N . GLU A 1 239 ? -16.522 -4.542 16.992 1.00 95.00 239 GLU A N 1
ATOM 1878 C CA . GLU A 1 239 ? -16.462 -6.006 17.008 1.00 95.00 239 GLU A CA 1
ATOM 1879 C C . GLU A 1 239 ? -15.066 -6.523 17.374 1.00 95.00 239 GLU A C 1
ATOM 1881 O O . GLU A 1 239 ? -14.926 -7.417 18.207 1.00 95.00 239 GLU A O 1
ATOM 1886 N N . ILE A 1 240 ? -14.018 -5.969 16.764 1.00 94.62 240 ILE A N 1
ATOM 1887 C CA . ILE A 1 240 ? -12.643 -6.445 16.973 1.00 94.62 240 ILE A CA 1
ATOM 1888 C C . ILE A 1 240 ? -12.135 -6.108 18.369 1.00 94.62 240 ILE A C 1
ATOM 1890 O O . ILE A 1 240 ? -11.405 -6.890 18.974 1.00 94.62 240 ILE A O 1
ATOM 1894 N N . THR A 1 241 ? -12.507 -4.938 18.881 1.00 94.12 241 THR A N 1
ATOM 1895 C CA . THR A 1 241 ? -11.998 -4.441 20.163 1.00 94.12 241 THR A CA 1
ATOM 1896 C C . THR A 1 241 ? -12.898 -4.793 21.347 1.00 94.12 241 THR A C 1
ATOM 1898 O O . THR A 1 241 ? -12.435 -4.737 22.488 1.00 94.12 241 THR A O 1
ATOM 1901 N N . GLY A 1 242 ? -14.174 -5.115 21.107 1.00 95.06 242 GLY A N 1
ATOM 1902 C CA . GLY A 1 242 ? -15.197 -5.294 22.142 1.00 95.06 242 GLY A CA 1
ATOM 1903 C C . GLY A 1 242 ? -15.536 -4.008 22.908 1.00 95.06 242 GLY A C 1
ATOM 1904 O O . GLY A 1 242 ? -16.030 -4.074 24.034 1.00 95.06 242 GLY A O 1
ATOM 1905 N N . LYS A 1 243 ? -15.210 -2.831 22.358 1.00 96.75 243 LYS A N 1
ATOM 1906 C CA . LYS A 1 243 ? -15.360 -1.523 23.020 1.00 96.75 243 LYS A CA 1
ATOM 1907 C C . LYS A 1 243 ? -16.431 -0.676 22.337 1.00 96.75 243 LYS A C 1
ATOM 1909 O O . LYS A 1 243 ? -16.751 -0.883 21.172 1.00 96.75 243 LYS A O 1
ATOM 1914 N N . SER A 1 244 ? -16.972 0.309 23.059 1.00 97.69 244 SER A N 1
ATOM 1915 C CA . SER A 1 244 ? -17.812 1.344 22.444 1.00 97.69 244 SER A CA 1
ATOM 1916 C C . SER A 1 244 ? -16.974 2.273 21.559 1.00 97.69 244 SER A C 1
ATOM 1918 O O . SER A 1 244 ? -15.763 2.413 21.773 1.00 97.69 244 SER A O 1
ATOM 1920 N N . TRP A 1 245 ? -17.619 2.933 20.595 1.00 97.38 245 TRP A N 1
ATOM 1921 C CA . TRP A 1 245 ? -16.959 3.874 19.687 1.00 97.38 245 TRP A CA 1
ATOM 1922 C C . TRP A 1 245 ? -16.233 5.001 20.434 1.00 97.38 245 TRP A C 1
ATOM 1924 O O . TRP A 1 245 ? -15.077 5.298 20.145 1.00 97.38 245 TRP A O 1
ATOM 1934 N N . GLU A 1 246 ? -16.849 5.562 21.474 1.00 97.69 246 GLU A N 1
ATOM 1935 C CA . GLU A 1 246 ? -16.284 6.658 22.271 1.00 97.69 246 GLU A CA 1
ATOM 1936 C C . GLU A 1 246 ? -14.998 6.231 22.988 1.00 97.69 246 GLU A C 1
ATOM 1938 O O . GLU A 1 246 ? -14.026 6.988 23.064 1.00 97.69 246 GLU A O 1
ATOM 1943 N N . LYS A 1 247 ? -14.968 4.992 23.497 1.00 97.50 247 LYS A N 1
ATOM 1944 C CA . LYS A 1 247 ? -13.775 4.437 24.142 1.00 97.50 247 LYS A CA 1
ATOM 1945 C C . LYS A 1 247 ? -12.661 4.198 23.124 1.00 97.50 247 LYS A C 1
ATOM 1947 O O . LYS A 1 247 ? -11.505 4.468 23.439 1.00 97.50 247 LYS A O 1
ATOM 1952 N N . ILE A 1 248 ? -13.006 3.730 21.923 1.00 97.62 248 ILE A N 1
ATOM 1953 C CA . ILE A 1 248 ? -12.055 3.529 20.822 1.00 97.62 248 ILE A CA 1
ATOM 1954 C C . ILE A 1 248 ? -11.442 4.865 20.401 1.00 97.62 248 ILE A C 1
ATOM 1956 O O . ILE A 1 248 ? -10.221 4.962 20.352 1.00 97.62 248 ILE A O 1
ATOM 1960 N N . LEU A 1 249 ? -12.260 5.900 20.174 1.00 97.69 249 LEU A N 1
ATOM 1961 C CA . LEU A 1 249 ? -11.791 7.238 19.799 1.00 97.69 249 LEU A CA 1
ATOM 1962 C C . LEU A 1 249 ? -10.761 7.789 20.786 1.00 97.69 249 LEU A C 1
ATOM 1964 O O . LEU A 1 249 ? -9.716 8.295 20.378 1.00 97.69 249 LEU A O 1
ATOM 1968 N N . LYS A 1 250 ? -11.053 7.693 22.088 1.00 97.56 250 LYS A N 1
ATOM 1969 C CA . LYS A 1 250 ? -10.163 8.203 23.133 1.00 97.56 250 LYS A CA 1
ATOM 1970 C C . LYS A 1 250 ? -8.862 7.405 23.208 1.00 97.56 250 LYS A C 1
ATOM 1972 O O . LYS A 1 250 ? -7.788 7.997 23.261 1.00 97.56 250 LYS A O 1
ATOM 1977 N N . GLU A 1 251 ? -8.965 6.079 23.231 1.00 97.44 251 GLU A N 1
ATOM 1978 C CA . GLU A 1 251 ? -7.813 5.190 23.385 1.00 97.44 251 GLU A CA 1
ATOM 1979 C C . GLU A 1 251 ? -6.874 5.238 22.179 1.00 97.44 251 GLU A C 1
ATOM 1981 O O . GLU A 1 251 ? -5.657 5.322 22.345 1.00 97.44 251 GLU A O 1
ATOM 1986 N N . GLU A 1 252 ? -7.430 5.209 20.969 1.00 97.56 252 GLU A N 1
ATOM 1987 C CA . GLU A 1 252 ? -6.647 5.275 19.740 1.00 97.56 252 GLU A CA 1
ATOM 1988 C C . GLU A 1 252 ? -5.940 6.626 19.621 1.00 97.56 252 GLU A C 1
ATOM 1990 O O . GLU A 1 252 ? -4.740 6.649 19.355 1.00 97.56 252 GLU A O 1
ATOM 1995 N N . LEU A 1 253 ? -6.626 7.738 19.915 1.00 97.75 253 LEU A N 1
ATOM 1996 C CA . LEU A 1 253 ? -6.015 9.067 19.888 1.00 97.75 253 LEU A CA 1
ATOM 1997 C C . LEU A 1 253 ? -4.877 9.196 20.907 1.00 97.75 253 LEU A C 1
ATOM 1999 O O . LEU A 1 253 ? -3.823 9.757 20.596 1.00 97.75 253 LEU A O 1
ATOM 2003 N N . GLU A 1 254 ? -5.082 8.702 22.131 1.00 97.62 254 GLU A N 1
ATOM 2004 C CA . GLU A 1 254 ? -4.051 8.708 23.169 1.00 97.62 254 GLU A CA 1
ATOM 2005 C C . GLU A 1 254 ? -2.820 7.916 22.718 1.00 97.62 254 GLU A C 1
ATOM 2007 O O . GLU A 1 254 ? -1.698 8.428 22.774 1.00 97.62 254 GLU A O 1
ATOM 2012 N N . TRP A 1 255 ? -3.028 6.702 22.202 1.00 97.12 255 TRP A N 1
ATOM 2013 C CA . TRP A 1 255 ? -1.945 5.875 21.684 1.00 97.12 255 TRP A CA 1
ATOM 2014 C C . TRP A 1 255 ? -1.237 6.538 20.500 1.00 97.12 255 TRP A C 1
ATOM 2016 O O . TRP A 1 255 ? -0.010 6.587 20.473 1.00 97.12 255 TRP A O 1
ATOM 2026 N N . ALA A 1 256 ? -1.982 7.090 19.544 1.00 96.44 256 ALA A N 1
ATOM 2027 C CA . ALA A 1 256 ? -1.428 7.707 18.346 1.00 96.44 256 ALA A CA 1
ATOM 2028 C C . ALA A 1 256 ? -0.556 8.924 18.691 1.00 96.44 256 ALA A C 1
ATOM 2030 O O . ALA A 1 256 ? 0.543 9.077 18.156 1.00 96.44 256 ALA A O 1
ATOM 2031 N N . ARG A 1 257 ? -0.985 9.749 19.657 1.00 95.44 257 ARG A N 1
ATOM 2032 C CA . ARG A 1 257 ? -0.177 10.858 20.190 1.00 95.44 257 ARG A CA 1
ATOM 2033 C C . ARG A 1 257 ? 1.100 10.358 20.866 1.00 95.44 257 ARG A C 1
ATOM 2035 O O . ARG A 1 257 ? 2.167 10.924 20.638 1.00 95.44 257 ARG A O 1
ATOM 2042 N N . GLN A 1 258 ? 1.021 9.296 21.671 1.00 94.50 258 GLN A N 1
ATOM 2043 C CA . GLN A 1 258 ? 2.204 8.688 22.293 1.00 94.50 258 GLN A CA 1
ATOM 2044 C C . GLN A 1 258 ? 3.173 8.130 21.241 1.00 94.50 258 GLN A C 1
ATOM 2046 O O . GLN A 1 258 ? 4.373 8.395 21.313 1.00 94.50 258 GLN A O 1
ATOM 2051 N N . PHE A 1 259 ? 2.655 7.416 20.239 1.00 93.38 259 PHE A N 1
ATOM 2052 C CA . PHE A 1 259 ? 3.427 6.873 19.126 1.00 93.38 259 PHE A CA 1
ATOM 2053 C C . PHE A 1 259 ? 4.189 7.984 18.395 1.00 93.38 259 PHE A C 1
ATOM 2055 O O . PHE A 1 259 ? 5.415 7.902 18.276 1.00 93.38 259 PHE A O 1
ATOM 2062 N N . VAL A 1 260 ? 3.495 9.060 18.006 1.00 91.94 260 VAL A N 1
ATOM 2063 C CA . VAL A 1 260 ? 4.111 10.199 17.312 1.00 91.94 260 VAL A CA 1
ATOM 2064 C C . VAL A 1 260 ? 5.187 10.876 18.178 1.00 91.94 260 VAL A C 1
ATOM 2066 O O . VAL A 1 260 ? 6.316 11.089 17.733 1.00 91.94 260 VAL A O 1
ATOM 2069 N N . ASN A 1 261 ? 4.892 11.135 19.454 1.00 87.88 261 ASN A N 1
ATOM 2070 C CA . ASN A 1 261 ? 5.828 11.800 20.367 1.00 87.88 261 ASN A CA 1
ATOM 2071 C C . ASN A 1 261 ? 7.064 10.956 20.717 1.00 87.88 261 ASN A C 1
ATOM 2073 O O . ASN A 1 261 ? 8.112 11.512 21.047 1.00 87.88 261 ASN A O 1
ATOM 2077 N N . SER A 1 262 ? 6.949 9.625 20.696 1.00 85.69 262 SER A N 1
ATOM 2078 C CA . SER A 1 262 ? 8.057 8.719 21.028 1.00 85.69 262 SER A CA 1
ATOM 2079 C C . SER A 1 262 ? 9.111 8.632 19.921 1.00 85.69 262 SER A C 1
ATOM 2081 O O . SER A 1 262 ? 10.299 8.541 20.220 1.00 85.69 262 SER A O 1
ATOM 2083 N N . ARG A 1 263 ? 8.690 8.706 18.651 1.00 75.38 263 ARG A N 1
ATOM 2084 C CA . ARG A 1 263 ? 9.582 8.651 17.483 1.00 75.38 263 ARG A CA 1
ATOM 2085 C C . ARG A 1 263 ? 10.192 10.004 17.124 1.00 75.38 263 ARG A C 1
ATOM 2087 O O . ARG A 1 263 ? 11.326 10.030 16.678 1.00 75.38 263 ARG A O 1
ATOM 2094 N N . GLY A 1 264 ? 9.514 11.121 17.397 1.00 59.81 264 GLY A N 1
ATOM 2095 C CA . GLY A 1 264 ? 10.075 12.467 17.185 1.00 59.81 264 GLY A CA 1
ATOM 2096 C C . GLY A 1 264 ? 11.217 12.868 18.138 1.00 59.81 264 GLY A C 1
ATOM 2097 O O . GLY A 1 264 ? 11.654 14.015 18.107 1.00 59.81 264 GLY A O 1
ATOM 2098 N N . LYS A 1 265 ? 11.655 11.964 19.027 1.00 54.94 265 LYS A N 1
ATOM 2099 C CA . LYS A 1 265 ? 12.779 12.152 19.964 1.00 54.94 265 LYS A CA 1
ATOM 2100 C C . LYS A 1 265 ? 14.026 11.329 19.603 1.00 54.94 265 LYS A C 1
ATOM 2102 O O . LYS A 1 265 ? 15.009 11.417 20.336 1.00 54.94 265 LYS A O 1
ATOM 2107 N N . GLN A 1 266 ? 13.955 10.504 18.558 1.00 48.94 266 GLN A N 1
ATOM 2108 C CA . GLN A 1 266 ? 15.079 9.727 18.023 1.00 48.94 266 GLN A CA 1
ATOM 2109 C C . GLN A 1 266 ? 15.739 10.495 16.882 1.00 48.94 266 GLN A C 1
ATOM 2111 O O . GLN A 1 266 ? 16.979 10.392 16.776 1.00 48.94 266 GLN A O 1
#

Solvent-accessible surface area (backbone atoms only — not comparable to full-atom values): 14640 Å² total; per-residue (Å²): 133,86,92,81,88,80,90,82,85,86,78,84,79,81,84,71,81,78,74,83,67,74,78,77,86,85,83,84,75,91,69,80,81,58,40,66,65,24,28,70,32,52,44,71,69,58,53,70,66,58,51,51,55,50,28,68,73,38,75,37,27,30,54,50,50,55,51,70,71,34,55,66,54,46,17,51,42,50,46,42,38,25,77,48,40,67,57,75,53,90,67,31,42,31,41,36,35,77,38,81,64,80,61,61,62,50,38,44,32,42,59,34,32,40,41,32,41,33,10,50,54,54,42,19,48,47,16,51,78,54,76,70,39,59,63,62,50,50,28,53,51,33,23,28,47,42,33,13,36,48,34,71,54,86,85,53,48,62,18,52,52,43,1,47,22,33,51,50,28,67,48,71,80,48,41,42,52,50,56,76,66,61,47,83,84,65,40,71,81,62,40,65,75,55,55,82,73,44,23,40,26,52,17,26,52,50,45,48,48,33,28,72,76,60,36,60,70,43,34,21,48,42,42,36,34,36,54,74,66,64,36,55,66,66,61,36,49,27,67,76,68,74,44,56,68,72,59,48,43,54,52,52,39,53,48,51,50,50,54,49,61,61,58,67,74,114

pLDDT: mean 86.53, std 18.59, range [30.31, 98.69]

Secondary structure (DSSP, 8-state):
--------------------PPPP--SS------HHHHHTTEEE-S-HHHHHHHHHS-HHHHHHHHHHH-HHHHHHHHHHHHHHH----SS-EEEEEEESSSSSEEEEEETTEEEEEEEHHHHHHHHHHTTT-SHHHHHHHHHHHHHHHTTT-TTS-HHHHHHHHHHHHT-GGGGHHHHTS-PPPPPTTGGGG--HHHHHHHHHHHHHHHHHHH-HHHHHHHHIIIIIS---HHHHHHHHH-S-HHHHHHHHHHHHHHHHHHHTT-

Sequence (266 aa):
MKRGRMACAGLITLLGGILLSQPPSYGDDKKKHDYNACAKGITLANDEQEINAIAQKSKAHKIFVDFLKNPQTWAAMLKTIDERADFYSDNVQIVVKLVPTGNYGLGRGVLGHGTMILNYENMARAISLSRGSVDPPQKIITHELCHIFHAAKISLPLFLNEGMAEYVAMKEDQLGPYFDSKKEVKNLDESVNIGFDERYARGLIFFKYLDSKYKQASAKKFIVLTCLQEKDYKEGLQEITGKSWEKILKEELEWARQFVNSRGKQ

Radius of gyration: 20.94 Å; Cα contacts (8 Å, |Δi|>4): 390; chains: 1; bounding box: 54×49×72 Å

Foldseek 3Di:
DDDDDDDDDDDPPPPDPPPPDPQPPPDDDPDPADLLLQLVLEEEPDDPVVLVVQLVPDVLSVLVSVCSVDSVLSSVLQVLLCVQAVLGDSHAHEYEYEDQDDDQKAAAAESRHGYMYGNSNVQSVVCVVVVNDNLVVSLVVSLNSNNRRLRVDPLDQLLQSLLSSCLSSVPQVLLCCCQVVVDQQAFPVVLSPDDPSVSNNNNVLVLVCQCVPVNSVLSNQLSCCCRRVVDRSQVSVCVSVVDHSVVCRVVSSVVSVVVSVVVSVD

Mean predicted aligned error: 7.84 Å